Protein AF-A0A535CKJ6-F1 (afdb_monomer_lite)

Structure (mmCIF, N/CA/C/O backbone):
data_AF-A0A535CKJ6-F1
#
_entry.id   AF-A0A535CKJ6-F1
#
loop_
_atom_site.group_PDB
_atom_site.id
_atom_site.type_symbol
_atom_site.label_atom_id
_atom_site.label_alt_id
_atom_site.label_comp_id
_atom_site.label_asym_id
_atom_site.label_entity_id
_atom_site.label_seq_id
_atom_site.pdbx_PDB_ins_code
_atom_site.Cartn_x
_atom_site.Cartn_y
_atom_site.Cartn_z
_atom_site.occupancy
_atom_site.B_iso_or_equiv
_atom_site.auth_seq_id
_atom_site.auth_comp_id
_atom_site.auth_asym_id
_atom_site.auth_atom_id
_atom_site.pdbx_PDB_model_num
ATOM 1 N N . MET A 1 1 ? 17.212 -19.680 -30.124 1.00 64.62 1 MET A N 1
ATOM 2 C CA . MET A 1 1 ? 18.232 -19.224 -31.100 1.00 64.62 1 MET A CA 1
ATOM 3 C C . MET A 1 1 ? 17.991 -17.800 -31.653 1.00 64.62 1 MET A C 1
ATOM 5 O O . MET A 1 1 ? 18.825 -17.313 -32.397 1.00 64.62 1 MET A O 1
ATOM 9 N N . VAL A 1 2 ? 16.921 -17.082 -31.265 1.00 70.56 2 VAL A N 1
ATOM 10 C CA . VAL A 1 2 ? 16.531 -15.790 -31.890 1.00 70.56 2 VAL A CA 1
ATOM 11 C C . VAL A 1 2 ? 17.285 -14.559 -31.344 1.00 70.56 2 VAL A C 1
ATOM 13 O O . VAL A 1 2 ? 17.542 -13.622 -32.092 1.00 70.56 2 VAL A O 1
ATOM 16 N N . ARG A 1 3 ? 17.729 -14.566 -30.075 1.00 67.25 3 ARG A N 1
ATOM 17 C CA . ARG A 1 3 ? 18.404 -13.401 -29.450 1.00 67.25 3 ARG A CA 1
ATOM 18 C C . ARG A 1 3 ? 19.702 -13.000 -30.154 1.00 67.25 3 ARG A C 1
ATOM 20 O O . ARG A 1 3 ? 19.982 -11.814 -30.281 1.00 67.25 3 ARG A O 1
ATOM 27 N N . GLY A 1 4 ? 20.461 -13.982 -30.646 1.00 71.06 4 GLY A N 1
ATOM 28 C CA . GLY A 1 4 ? 21.708 -13.728 -31.367 1.00 71.06 4 GLY A CA 1
ATOM 29 C C . GLY A 1 4 ? 21.491 -12.918 -32.646 1.00 71.06 4 GLY A C 1
ATOM 30 O O . GLY A 1 4 ? 22.269 -12.012 -32.912 1.00 71.06 4 GLY A O 1
ATOM 31 N N . ALA A 1 5 ? 20.405 -13.184 -33.383 1.00 80.38 5 ALA A N 1
ATOM 32 C CA . ALA A 1 5 ? 20.101 -12.510 -34.645 1.00 80.38 5 ALA A CA 1
ATOM 33 C C . ALA A 1 5 ? 19.668 -11.046 -34.449 1.00 80.38 5 ALA A C 1
ATOM 35 O O . ALA A 1 5 ? 20.127 -10.180 -35.188 1.00 80.38 5 ALA A O 1
ATOM 36 N N . CYS A 1 6 ? 18.845 -10.748 -33.434 1.00 78.56 6 CYS A N 1
ATOM 37 C CA . CYS A 1 6 ? 18.437 -9.368 -33.133 1.00 78.56 6 CYS A CA 1
ATOM 38 C C . CYS A 1 6 ? 19.626 -8.503 -32.685 1.00 78.56 6 CYS A C 1
ATOM 40 O O . CYS A 1 6 ? 19.783 -7.385 -33.171 1.00 78.56 6 CYS A O 1
ATOM 42 N N . VAL A 1 7 ? 20.500 -9.049 -31.828 1.00 77.00 7 VAL A N 1
ATOM 43 C CA . VAL A 1 7 ? 21.727 -8.363 -31.382 1.00 77.00 7 VAL A CA 1
ATOM 44 C C . VAL A 1 7 ? 22.671 -8.110 -32.560 1.00 77.00 7 VAL A C 1
ATOM 46 O O . VAL A 1 7 ? 23.212 -7.014 -32.681 1.00 77.00 7 VAL A O 1
ATOM 49 N N . TRP A 1 8 ? 22.829 -9.086 -33.461 1.00 83.81 8 TRP A N 1
ATOM 50 C CA . TRP A 1 8 ? 23.646 -8.927 -34.669 1.00 83.81 8 TRP A CA 1
ATOM 51 C C . TRP A 1 8 ? 23.094 -7.870 -35.629 1.00 83.81 8 TRP A C 1
ATOM 53 O O . TRP A 1 8 ? 23.856 -7.098 -36.201 1.00 83.81 8 TRP A O 1
ATOM 63 N N . ALA A 1 9 ? 21.770 -7.808 -35.781 1.00 90.38 9 ALA A N 1
ATOM 64 C CA . ALA A 1 9 ? 21.102 -6.836 -36.639 1.00 90.38 9 ALA A CA 1
ATOM 65 C C . ALA A 1 9 ? 21.064 -5.411 -36.049 1.00 90.38 9 ALA A C 1
ATOM 67 O O . ALA A 1 9 ? 20.503 -4.519 -36.680 1.00 90.38 9 ALA A O 1
ATOM 68 N N . GLN A 1 10 ? 21.617 -5.191 -34.845 1.00 84.62 10 GLN A N 1
ATOM 69 C CA . GLN A 1 10 ? 21.509 -3.937 -34.082 1.00 84.62 10 GLN A CA 1
ATOM 70 C C . GLN A 1 10 ? 20.059 -3.459 -33.884 1.00 84.62 10 GLN A C 1
ATOM 72 O O . GLN A 1 10 ? 19.797 -2.278 -33.656 1.00 84.62 10 GLN A O 1
ATOM 77 N N . VAL A 1 11 ? 19.102 -4.385 -33.939 1.00 86.00 11 VAL A N 1
ATOM 78 C CA . VAL A 1 11 ? 17.704 -4.118 -33.610 1.00 86.00 11 VAL A CA 1
ATOM 79 C C . VAL A 1 11 ? 17.546 -4.355 -32.110 1.00 86.00 11 VAL A C 1
ATOM 81 O O . VAL A 1 11 ? 18.072 -5.333 -31.577 1.00 86.00 11 VAL A O 1
ATOM 84 N N . GLY A 1 12 ? 16.858 -3.450 -31.407 1.00 84.38 12 GLY A N 1
ATOM 85 C CA . GLY A 1 12 ? 16.665 -3.563 -29.957 1.00 84.38 12 GLY A CA 1
ATOM 86 C C . GLY A 1 12 ? 16.112 -4.936 -29.550 1.00 84.38 12 GLY A C 1
ATOM 87 O O . GLY A 1 12 ? 15.247 -5.474 -30.239 1.00 84.38 12 GLY A O 1
ATOM 88 N N . ASP A 1 13 ? 16.614 -5.508 -28.445 1.00 83.62 13 ASP A N 1
ATOM 89 C CA . ASP A 1 13 ? 16.165 -6.822 -27.956 1.00 83.62 13 ASP A CA 1
ATOM 90 C C . ASP A 1 13 ? 14.654 -6.768 -27.659 1.00 83.62 13 ASP A C 1
ATOM 92 O O . ASP A 1 13 ? 14.246 -6.040 -26.746 1.00 83.62 13 ASP A O 1
ATOM 96 N N . PRO A 1 14 ? 13.811 -7.538 -28.373 1.00 80.25 14 PRO A N 1
ATOM 97 C CA . PRO A 1 14 ? 12.371 -7.555 -28.122 1.00 80.25 14 PRO A CA 1
ATOM 98 C C . PRO A 1 14 ? 12.032 -8.017 -26.695 1.00 80.25 14 PRO A C 1
ATOM 100 O O . PRO A 1 14 ? 10.978 -7.671 -26.165 1.00 80.25 14 PRO A O 1
ATOM 103 N N . LEU A 1 15 ? 12.935 -8.747 -26.030 1.00 82.31 15 LEU A N 1
ATOM 104 C CA . LEU A 1 15 ? 12.760 -9.196 -24.648 1.00 82.31 15 LEU A CA 1
ATOM 105 C C . LEU A 1 15 ? 13.224 -8.177 -23.602 1.00 82.31 15 LEU A C 1
ATOM 107 O O . LEU A 1 15 ? 12.941 -8.373 -22.420 1.00 82.31 15 LEU A O 1
ATOM 111 N N . ALA A 1 16 ? 13.877 -7.076 -23.991 1.00 83.25 16 ALA A N 1
ATOM 112 C CA . ALA A 1 16 ? 14.278 -6.037 -23.040 1.00 83.25 16 ALA A CA 1
ATOM 113 C C . ALA A 1 16 ? 13.066 -5.436 -22.303 1.00 83.25 16 ALA A C 1
ATOM 115 O O . ALA A 1 16 ? 13.158 -5.107 -21.121 1.00 83.25 16 ALA A O 1
ATOM 116 N N . GLY A 1 17 ? 11.913 -5.342 -22.977 1.00 83.25 17 GLY A N 1
ATOM 117 C CA . GLY A 1 17 ? 10.655 -4.922 -22.357 1.00 83.25 17 GLY A CA 1
ATOM 118 C C . GLY A 1 17 ? 10.139 -5.925 -21.324 1.00 83.25 17 GLY A C 1
ATOM 119 O O . GLY A 1 17 ? 9.795 -5.527 -20.214 1.00 83.25 17 GLY A O 1
ATOM 120 N N . ALA A 1 18 ? 10.146 -7.218 -21.659 1.00 83.81 18 ALA A N 1
ATOM 121 C CA . ALA A 1 18 ? 9.690 -8.285 -20.766 1.00 83.81 18 ALA A CA 1
ATOM 122 C C . ALA A 1 18 ? 10.575 -8.418 -19.518 1.00 83.81 18 ALA A C 1
ATOM 124 O O . ALA A 1 18 ? 10.068 -8.605 -18.417 1.00 83.81 18 ALA A O 1
ATOM 125 N N . GLU A 1 19 ? 11.893 -8.277 -19.671 1.00 81.44 19 GLU A N 1
ATOM 126 C CA . GLU A 1 19 ? 12.832 -8.337 -18.549 1.00 81.44 19 GLU A CA 1
ATOM 127 C C . GLU A 1 19 ? 12.703 -7.128 -17.617 1.00 81.44 19 GLU A C 1
ATOM 129 O O . GLU A 1 19 ? 12.799 -7.268 -16.399 1.00 81.44 19 GLU A O 1
ATOM 134 N N . ARG A 1 20 ? 12.432 -5.938 -18.171 1.00 79.25 20 ARG A N 1
ATOM 135 C CA . ARG A 1 20 ? 12.116 -4.756 -17.363 1.00 79.25 20 ARG A CA 1
ATOM 136 C C . ARG A 1 20 ? 10.837 -4.969 -16.550 1.00 79.25 20 ARG A C 1
ATOM 138 O O . ARG A 1 20 ? 10.868 -4.730 -15.351 1.00 79.25 20 ARG A O 1
ATOM 145 N N . ILE A 1 21 ? 9.765 -5.455 -17.184 1.00 80.69 21 ILE A N 1
ATOM 146 C CA . ILE A 1 21 ? 8.488 -5.742 -16.506 1.00 80.69 21 ILE A CA 1
ATOM 147 C C . ILE A 1 21 ? 8.698 -6.770 -15.394 1.00 80.69 21 ILE A C 1
ATOM 149 O O . ILE A 1 21 ? 8.280 -6.530 -14.270 1.00 80.69 21 ILE A O 1
ATOM 153 N N . ARG A 1 22 ? 9.423 -7.862 -15.670 1.00 82.62 22 ARG A N 1
ATOM 154 C CA . ARG A 1 22 ? 9.735 -8.887 -14.665 1.00 82.62 22 ARG A CA 1
ATOM 155 C C . ARG A 1 22 ? 10.487 -8.302 -13.469 1.00 82.62 22 ARG A C 1
ATOM 157 O O . ARG A 1 22 ? 10.094 -8.531 -12.335 1.00 82.62 22 ARG A O 1
ATOM 164 N N . ARG A 1 23 ? 11.524 -7.493 -13.712 1.00 75.50 23 ARG A N 1
ATOM 165 C CA . ARG A 1 23 ? 12.307 -6.855 -12.641 1.00 75.50 23 ARG A CA 1
ATOM 166 C C . ARG A 1 23 ? 11.481 -5.872 -11.809 1.00 75.50 23 ARG A C 1
ATOM 168 O O . ARG A 1 23 ? 11.630 -5.834 -10.589 1.00 75.50 23 ARG A O 1
ATOM 175 N N . GLU A 1 24 ? 10.645 -5.066 -12.460 1.00 78.19 24 GLU A N 1
ATOM 176 C CA . GLU A 1 24 ? 9.735 -4.133 -11.786 1.00 78.19 24 GLU A CA 1
ATOM 177 C C . GLU A 1 24 ? 8.700 -4.899 -10.943 1.00 78.19 24 GLU A C 1
ATOM 179 O O . GLU A 1 24 ? 8.546 -4.604 -9.755 1.00 78.19 24 GLU A O 1
ATOM 184 N N . ASP A 1 25 ? 8.089 -5.949 -11.496 1.00 83.44 25 ASP A N 1
ATOM 185 C CA . ASP A 1 25 ? 7.125 -6.807 -10.798 1.00 83.44 25 ASP A CA 1
ATOM 186 C C . ASP A 1 25 ? 7.747 -7.546 -9.604 1.00 83.44 25 ASP A C 1
ATOM 188 O O . ASP A 1 25 ? 7.130 -7.613 -8.537 1.00 83.44 25 ASP A O 1
ATOM 192 N N . ASP A 1 26 ? 8.976 -8.049 -9.740 1.00 81.62 26 ASP A N 1
ATOM 193 C CA . ASP A 1 26 ? 9.698 -8.730 -8.659 1.00 81.62 26 ASP A CA 1
ATOM 194 C C . ASP A 1 26 ? 9.993 -7.778 -7.490 1.00 81.62 26 ASP A C 1
ATOM 196 O O . ASP A 1 26 ? 9.877 -8.161 -6.319 1.00 81.62 26 ASP A O 1
ATOM 200 N N . SER A 1 27 ? 10.329 -6.517 -7.793 1.00 83.81 27 SER A N 1
ATOM 201 C CA . SER A 1 27 ? 10.562 -5.487 -6.775 1.00 83.81 27 SER A CA 1
ATOM 202 C C . SER A 1 27 ? 9.275 -5.112 -6.032 1.00 83.81 27 SER A C 1
ATOM 204 O O . SER A 1 27 ? 9.263 -5.073 -4.798 1.00 83.81 27 SER A O 1
ATOM 206 N N . ASP A 1 28 ? 8.166 -4.954 -6.761 1.00 91.06 28 ASP A N 1
ATOM 207 C CA . ASP A 1 28 ? 6.842 -4.707 -6.185 1.00 91.06 28 ASP A CA 1
ATOM 208 C C . ASP A 1 28 ? 6.385 -5.911 -5.333 1.00 91.06 28 ASP A C 1
ATOM 210 O O . ASP A 1 28 ? 5.788 -5.732 -4.269 1.00 91.06 28 ASP A O 1
ATOM 214 N N . ALA A 1 29 ? 6.698 -7.145 -5.749 1.00 93.25 29 ALA A N 1
ATOM 215 C CA . ALA A 1 29 ? 6.379 -8.358 -4.997 1.00 93.25 29 ALA A CA 1
ATOM 216 C C . ALA A 1 29 ? 7.180 -8.470 -3.689 1.00 93.25 29 ALA A C 1
ATOM 218 O O . ALA A 1 29 ? 6.629 -8.878 -2.664 1.00 93.25 29 ALA A O 1
ATOM 219 N N . ALA A 1 30 ? 8.466 -8.105 -3.696 1.00 94.69 30 ALA A N 1
ATOM 220 C CA . ALA A 1 30 ? 9.292 -8.080 -2.489 1.00 94.69 30 ALA A CA 1
ATOM 221 C C . ALA A 1 30 ? 8.804 -7.019 -1.487 1.00 94.69 30 ALA A C 1
ATOM 223 O O . ALA A 1 30 ? 8.642 -7.326 -0.304 1.00 94.69 30 ALA A O 1
ATOM 224 N N . ALA A 1 31 ? 8.491 -5.810 -1.966 1.00 95.62 31 ALA A N 1
ATOM 225 C CA . ALA A 1 31 ? 7.918 -4.742 -1.147 1.00 95.62 31 ALA A CA 1
ATOM 226 C C . ALA A 1 31 ? 6.559 -5.139 -0.550 1.00 95.62 31 ALA A C 1
ATOM 228 O O . ALA A 1 31 ? 6.304 -4.911 0.633 1.00 95.62 31 ALA A O 1
ATOM 229 N N . LEU A 1 32 ? 5.702 -5.793 -1.341 1.00 96.75 32 LEU A N 1
ATOM 230 C CA . LEU A 1 32 ? 4.413 -6.298 -0.874 1.00 96.75 32 LEU A CA 1
ATOM 231 C C . LEU A 1 32 ? 4.572 -7.347 0.236 1.00 96.75 32 LEU A C 1
ATOM 233 O O . LEU A 1 32 ? 3.878 -7.257 1.248 1.00 96.75 32 LEU A O 1
ATOM 237 N N . ARG A 1 33 ? 5.497 -8.307 0.082 1.00 96.44 33 ARG A N 1
ATOM 238 C CA . ARG A 1 33 ? 5.798 -9.318 1.115 1.00 96.44 33 ARG A CA 1
ATOM 239 C C . ARG A 1 33 ? 6.255 -8.676 2.422 1.00 96.44 33 ARG A C 1
ATOM 241 O O . ARG A 1 33 ? 5.717 -9.009 3.475 1.00 96.44 33 ARG A O 1
ATOM 248 N N . ALA A 1 34 ? 7.193 -7.730 2.348 1.00 96.12 34 ALA A N 1
ATOM 249 C CA . ALA A 1 34 ? 7.683 -7.006 3.519 1.00 96.12 34 ALA A CA 1
ATOM 250 C C . ALA A 1 34 ? 6.558 -6.223 4.218 1.00 96.12 34 ALA A C 1
ATOM 252 O O . ALA A 1 34 ? 6.406 -6.310 5.435 1.00 96.12 34 ALA A O 1
ATOM 253 N N . ALA A 1 35 ? 5.727 -5.510 3.449 1.00 97.00 35 ALA A N 1
ATOM 254 C CA . ALA A 1 35 ? 4.611 -4.733 3.984 1.00 97.00 35 ALA A CA 1
ATOM 255 C C . ALA A 1 35 ? 3.540 -5.608 4.654 1.00 97.00 35 ALA A C 1
ATOM 257 O O . ALA A 1 35 ? 3.051 -5.254 5.724 1.00 97.00 35 ALA A O 1
ATOM 258 N N . LEU A 1 36 ? 3.175 -6.747 4.053 1.00 97.00 36 LEU A N 1
ATOM 259 C CA . LEU A 1 36 ? 2.203 -7.683 4.630 1.00 97.00 36 LEU A CA 1
ATOM 260 C C . LEU A 1 36 ? 2.722 -8.318 5.922 1.00 97.00 36 LEU A C 1
ATOM 262 O O . LEU A 1 36 ? 1.984 -8.359 6.905 1.00 97.00 36 LEU A O 1
ATOM 266 N N . GLY A 1 37 ? 3.986 -8.756 5.930 1.00 95.50 37 GLY A N 1
ATOM 267 C CA . GLY A 1 37 ? 4.644 -9.310 7.114 1.00 95.50 37 GLY A CA 1
ATOM 268 C C . GLY A 1 37 ? 4.652 -8.311 8.268 1.00 95.50 37 GLY A C 1
ATOM 269 O O . GLY A 1 37 ? 4.029 -8.568 9.299 1.00 95.50 37 GLY A O 1
ATOM 270 N N . ALA A 1 38 ? 5.230 -7.125 8.046 1.00 95.62 38 ALA A N 1
ATOM 271 C CA . ALA A 1 38 ? 5.327 -6.080 9.066 1.00 95.62 38 ALA A CA 1
ATOM 272 C C . ALA A 1 38 ? 3.951 -5.605 9.568 1.00 95.62 38 ALA A C 1
ATOM 274 O O . ALA A 1 38 ? 3.773 -5.332 10.754 1.00 95.62 38 ALA A O 1
ATOM 275 N N . TRP A 1 39 ? 2.944 -5.528 8.689 1.00 97.12 39 TRP A N 1
ATOM 276 C CA . TRP A 1 39 ? 1.581 -5.183 9.101 1.00 97.12 39 TRP A CA 1
ATOM 277 C C . TRP A 1 39 ? 0.945 -6.284 9.954 1.00 97.12 39 TRP A C 1
ATOM 279 O O . TRP A 1 39 ? 0.311 -5.985 10.968 1.00 97.12 39 TRP A O 1
ATOM 289 N N . SER A 1 40 ? 1.091 -7.550 9.551 1.00 96.00 40 SER A N 1
ATOM 290 C CA . SER A 1 40 ? 0.540 -8.690 10.291 1.00 96.00 40 SER A CA 1
ATOM 291 C C . SER A 1 40 ? 1.165 -8.825 11.680 1.00 96.00 40 SER A C 1
ATOM 293 O O . SER A 1 40 ? 0.447 -9.072 12.644 1.00 96.00 40 SER A O 1
ATOM 295 N N . GLU A 1 41 ? 2.463 -8.559 11.806 1.00 94.38 41 GLU A N 1
ATOM 296 C CA . GLU A 1 41 ? 3.175 -8.537 13.081 1.00 94.38 41 GLU A CA 1
ATOM 297 C C . GLU A 1 41 ? 2.729 -7.359 13.959 1.00 94.38 41 GLU A C 1
ATOM 299 O O . GLU A 1 41 ? 2.444 -7.524 15.143 1.00 94.38 41 GLU A O 1
ATOM 304 N N . ALA A 1 42 ? 2.586 -6.165 13.374 1.00 94.75 42 ALA A N 1
ATOM 305 C CA . ALA A 1 42 ? 2.230 -4.964 14.124 1.00 94.75 42 ALA A CA 1
ATOM 306 C C . ALA A 1 42 ? 0.771 -4.930 14.607 1.00 94.75 42 ALA A C 1
ATOM 308 O O . ALA A 1 42 ? 0.501 -4.374 15.676 1.00 94.75 42 ALA A O 1
ATOM 309 N N . PHE A 1 43 ? -0.168 -5.463 13.817 1.00 96.06 43 PHE A N 1
ATOM 310 C CA . PHE A 1 43 ? -1.611 -5.284 14.037 1.00 96.06 43 PHE A CA 1
ATOM 311 C C . PHE A 1 43 ? -2.419 -6.589 14.092 1.00 96.06 43 PHE A C 1
ATOM 313 O O . PHE A 1 43 ? -3.597 -6.566 14.478 1.00 96.06 43 PHE A O 1
ATOM 320 N N . GLY A 1 44 ? -1.833 -7.720 13.696 1.00 95.00 44 GLY A N 1
ATOM 321 C CA . GLY A 1 44 ? -2.539 -8.990 13.552 1.00 95.00 44 GLY A CA 1
ATOM 322 C C . GLY A 1 44 ? -3.734 -8.873 12.602 1.00 95.00 44 GLY A C 1
ATOM 323 O O . GLY A 1 44 ? -3.634 -8.344 11.495 1.00 95.00 44 GLY A O 1
ATOM 324 N N . LYS A 1 45 ? -4.900 -9.339 13.066 1.00 94.12 45 LYS A N 1
ATOM 325 C CA . LYS A 1 45 ? -6.179 -9.294 12.330 1.00 94.12 45 LYS A CA 1
ATOM 326 C C . LYS A 1 45 ? -6.979 -8.004 12.566 1.00 94.12 45 LYS A C 1
ATOM 328 O O . LYS A 1 45 ? -8.113 -7.888 12.105 1.00 94.12 45 LYS A O 1
ATOM 333 N N . THR A 1 46 ? -6.431 -7.045 13.311 1.00 97.56 46 THR A N 1
ATOM 334 C CA . THR A 1 46 ? -7.168 -5.841 13.711 1.00 97.56 46 THR A CA 1
ATOM 335 C C . THR A 1 46 ? -7.255 -4.850 12.549 1.00 97.56 46 THR A C 1
ATOM 337 O O . THR A 1 46 ? -6.216 -4.391 12.070 1.00 97.56 46 THR A O 1
ATOM 340 N N . PRO A 1 47 ? -8.460 -4.442 12.110 1.00 97.88 47 PRO A N 1
ATOM 341 C CA . PRO A 1 47 ? -8.593 -3.463 11.043 1.00 97.88 47 PRO A CA 1
ATOM 342 C C . PRO A 1 47 ? -8.178 -2.063 11.517 1.00 97.88 47 PRO A C 1
ATOM 344 O O . PRO A 1 47 ? -8.668 -1.560 12.536 1.00 97.88 47 PRO A O 1
ATOM 347 N N . LYS A 1 48 ? -7.308 -1.403 10.747 1.00 98.25 48 LYS A N 1
ATOM 348 C CA . LYS A 1 48 ? -6.790 -0.057 11.035 1.00 98.25 48 LYS A CA 1
ATOM 349 C C . LYS A 1 48 ? -7.024 0.898 9.874 1.00 98.25 48 LYS A C 1
ATOM 351 O O . LYS A 1 48 ? -7.031 0.507 8.708 1.00 98.25 48 LYS A O 1
ATOM 356 N N . THR A 1 49 ? -7.229 2.171 10.183 1.00 98.12 49 THR A N 1
ATOM 357 C CA . THR A 1 49 ? -7.208 3.227 9.165 1.00 98.12 49 THR A CA 1
ATOM 358 C C . THR A 1 49 ? -5.767 3.545 8.772 1.00 98.12 49 THR A C 1
ATOM 360 O O . THR A 1 49 ? -4.835 3.355 9.552 1.00 98.12 49 THR A O 1
ATOM 363 N N . VAL A 1 50 ? -5.572 4.082 7.567 1.00 97.88 50 VAL A N 1
ATOM 364 C CA . VAL A 1 50 ? -4.229 4.453 7.089 1.00 97.88 50 VAL A CA 1
ATOM 365 C C . VAL A 1 50 ? -3.586 5.525 7.979 1.00 97.88 50 VAL A C 1
ATOM 367 O O . VAL A 1 50 ? -2.382 5.489 8.204 1.00 97.88 50 VAL A O 1
ATOM 370 N N . ALA A 1 51 ? -4.379 6.455 8.518 1.00 97.69 51 ALA A N 1
ATOM 371 C CA . ALA A 1 51 ? -3.885 7.488 9.426 1.00 97.69 51 ALA A CA 1
ATOM 372 C C . ALA A 1 51 ? -3.341 6.899 10.736 1.00 97.69 51 ALA A C 1
ATOM 374 O O . ALA A 1 51 ? -2.250 7.270 11.159 1.00 97.69 51 ALA A O 1
ATOM 375 N N . GLU A 1 52 ? -4.059 5.942 11.334 1.00 97.44 52 GLU A N 1
ATOM 376 C CA . GLU A 1 52 ? -3.592 5.229 12.530 1.00 97.44 52 GLU A CA 1
ATOM 377 C C . GLU A 1 52 ? -2.304 4.457 12.249 1.00 97.44 52 GLU A C 1
ATOM 379 O O . GLU A 1 52 ? -1.375 4.517 13.043 1.00 97.44 52 GLU A O 1
ATOM 384 N N . VAL A 1 53 ? -2.229 3.773 11.104 1.00 97.31 53 VAL A N 1
ATOM 385 C CA . VAL A 1 53 ? -1.049 2.986 10.721 1.00 97.31 53 VAL A CA 1
ATOM 386 C C . VAL A 1 53 ? 0.173 3.878 10.545 1.00 97.31 53 VAL A C 1
ATOM 388 O O . VAL A 1 53 ? 1.239 3.546 11.048 1.00 97.31 53 VAL A O 1
ATOM 391 N N . VAL A 1 54 ? 0.029 5.018 9.863 1.00 97.06 54 VAL A N 1
ATOM 392 C CA . VAL A 1 54 ? 1.132 5.973 9.681 1.00 97.06 54 VAL A CA 1
ATOM 393 C C . VAL A 1 54 ? 1.555 6.578 11.020 1.00 97.06 54 VAL A C 1
ATOM 395 O O . VAL A 1 54 ? 2.749 6.659 11.285 1.00 97.06 54 VAL A O 1
ATOM 398 N N . SER A 1 55 ? 0.604 6.962 11.876 1.00 96.19 55 SER A N 1
ATOM 399 C CA . SER A 1 55 ? 0.908 7.494 13.210 1.00 96.19 55 SER A CA 1
ATOM 400 C C . SER A 1 55 ? 1.659 6.476 14.071 1.00 96.19 55 SER A C 1
ATOM 402 O O . SER A 1 55 ? 2.661 6.823 14.685 1.00 96.19 55 SER A O 1
ATOM 404 N N . GLU A 1 56 ? 1.201 5.224 14.091 1.00 95.62 56 GLU A N 1
ATOM 405 C CA . GLU A 1 56 ? 1.838 4.133 14.832 1.00 95.62 56 GLU A CA 1
ATOM 406 C C . GLU A 1 56 ? 3.229 3.815 14.270 1.00 95.62 56 GLU A C 1
ATOM 408 O O . GLU A 1 56 ? 4.180 3.660 15.027 1.00 95.62 56 GLU A O 1
ATOM 413 N N . ALA A 1 57 ? 3.376 3.758 12.943 1.00 94.94 57 ALA A N 1
ATOM 414 C CA . ALA A 1 57 ? 4.660 3.496 12.297 1.00 94.94 57 ALA A CA 1
ATOM 415 C C . ALA A 1 57 ? 5.701 4.579 12.621 1.00 94.94 57 ALA A C 1
ATOM 417 O O . ALA A 1 57 ? 6.870 4.260 12.828 1.00 94.94 57 ALA A O 1
ATOM 418 N N . LEU A 1 58 ? 5.283 5.849 12.683 1.00 93.62 58 LEU A N 1
ATOM 419 C CA . LEU A 1 58 ? 6.152 6.959 13.079 1.00 93.62 58 LEU A CA 1
ATOM 420 C C . LEU A 1 58 ? 6.481 6.922 14.576 1.00 93.62 58 LEU A C 1
ATOM 422 O O . LEU A 1 58 ? 7.644 7.092 14.926 1.00 93.62 58 LEU A O 1
ATOM 426 N N . ALA A 1 59 ? 5.498 6.645 15.438 1.00 92.62 59 ALA A N 1
ATOM 427 C CA . ALA A 1 59 ? 5.720 6.519 16.879 1.00 92.62 59 ALA A CA 1
ATOM 428 C C . ALA A 1 59 ? 6.695 5.376 17.205 1.00 92.62 59 ALA A C 1
ATOM 430 O O . ALA A 1 59 ? 7.615 5.557 17.998 1.00 92.62 59 ALA A O 1
ATOM 431 N N . ARG A 1 60 ? 6.551 4.226 16.530 1.00 90.81 60 ARG A N 1
ATOM 432 C CA . ARG A 1 60 ? 7.483 3.099 16.658 1.00 90.81 60 ARG A CA 1
ATOM 433 C C . ARG A 1 60 ? 8.881 3.462 16.179 1.00 90.81 60 ARG A C 1
ATOM 435 O O . ARG A 1 60 ? 9.836 3.173 16.879 1.00 90.81 60 ARG A O 1
ATOM 442 N N . ALA A 1 61 ? 9.011 4.147 15.044 1.00 90.62 61 ALA A N 1
ATOM 443 C CA . ALA A 1 61 ? 10.317 4.583 14.544 1.00 90.62 61 ALA A CA 1
ATOM 444 C C . ALA A 1 61 ? 11.048 5.550 15.498 1.00 90.62 61 ALA A C 1
ATOM 446 O O . ALA A 1 61 ? 12.271 5.638 15.450 1.00 90.62 61 ALA A O 1
ATOM 447 N N . GLU A 1 62 ? 10.319 6.274 16.352 1.00 89.69 62 GLU A N 1
ATOM 448 C CA . GLU A 1 62 ? 10.900 7.143 17.381 1.00 89.69 62 GLU A CA 1
ATOM 449 C C . GLU A 1 62 ? 11.257 6.377 18.666 1.00 89.69 62 GLU A C 1
ATOM 451 O O . GLU A 1 62 ? 12.272 6.670 19.298 1.00 89.69 62 GLU A O 1
ATOM 456 N N . SER A 1 63 ? 10.448 5.381 19.049 1.00 86.44 63 SER A N 1
ATOM 457 C CA . SER A 1 63 ? 10.671 4.592 20.266 1.00 86.44 63 SER A CA 1
ATOM 458 C C . SER A 1 63 ? 11.695 3.472 20.102 1.00 86.44 63 SER A C 1
ATOM 460 O O . SER A 1 63 ? 12.365 3.109 21.071 1.00 86.44 63 SER A O 1
ATOM 462 N N . ASP A 1 64 ? 11.787 2.883 18.909 1.00 69.31 64 ASP A N 1
ATOM 463 C CA . ASP A 1 64 ? 12.542 1.655 18.703 1.00 69.31 64 ASP A CA 1
ATOM 464 C C . ASP A 1 64 ? 14.007 1.937 18.363 1.00 69.31 64 ASP A C 1
ATOM 466 O O . ASP A 1 64 ? 14.344 2.504 17.325 1.00 69.31 64 ASP A O 1
ATOM 470 N N . ARG A 1 65 ? 14.901 1.479 19.245 1.00 67.75 65 ARG A N 1
ATOM 471 C CA . ARG A 1 65 ? 16.301 1.193 18.891 1.00 67.75 65 ARG A CA 1
ATOM 472 C C . ARG A 1 65 ? 16.458 -0.225 18.326 1.00 67.75 65 ARG A C 1
ATOM 474 O O . ARG A 1 65 ? 17.586 -0.614 18.019 1.00 67.75 65 ARG A O 1
ATOM 481 N N . SER A 1 66 ? 15.381 -1.017 18.271 1.00 54.00 66 SER A N 1
ATOM 482 C CA . SER A 1 66 ? 15.441 -2.408 17.827 1.00 54.00 66 SER A CA 1
ATOM 483 C C . SER A 1 66 ? 15.642 -2.526 16.316 1.00 54.00 66 SER A C 1
ATOM 485 O O . SER A 1 66 ? 15.369 -1.618 15.536 1.00 54.00 66 SER A O 1
ATOM 487 N N . ARG A 1 67 ? 16.198 -3.673 15.933 1.00 55.28 67 ARG A N 1
ATOM 488 C CA . ARG A 1 67 ? 16.806 -3.988 14.635 1.00 55.28 67 ARG A CA 1
ATOM 489 C C . ARG A 1 67 ? 15.811 -4.539 13.609 1.00 55.28 67 ARG A C 1
ATOM 491 O O . ARG A 1 67 ? 16.232 -4.889 12.507 1.00 55.28 67 ARG A O 1
ATOM 498 N N . ASP A 1 68 ? 14.540 -4.658 13.980 1.00 58.38 68 ASP A N 1
ATOM 499 C CA . ASP A 1 68 ? 13.519 -5.235 13.114 1.00 58.38 68 ASP A CA 1
ATOM 500 C C . ASP A 1 68 ? 13.155 -4.265 11.984 1.00 58.38 68 ASP A C 1
ATOM 502 O O . ASP A 1 68 ? 13.151 -3.047 12.196 1.00 58.38 68 ASP A O 1
ATOM 506 N N . PRO A 1 69 ? 12.889 -4.774 10.763 1.00 62.22 69 PRO A N 1
ATOM 507 C CA . PRO A 1 69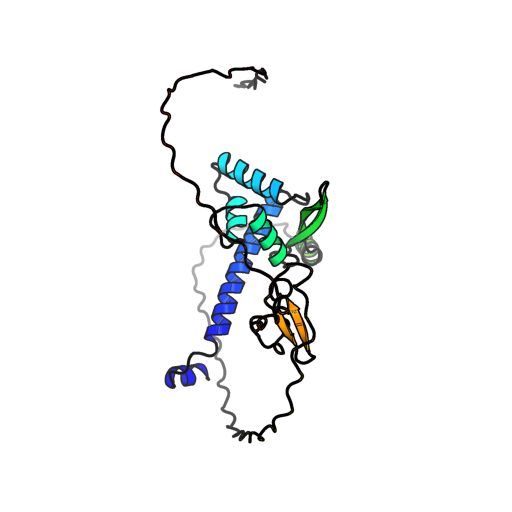 ? 12.530 -3.940 9.627 1.00 62.22 69 PRO A CA 1
ATOM 508 C C . PRO A 1 69 ? 11.271 -3.163 9.990 1.00 62.22 69 PRO A C 1
ATOM 510 O O . PRO A 1 69 ? 10.173 -3.714 10.078 1.00 62.22 69 PRO A O 1
ATOM 513 N N . SER A 1 70 ? 11.457 -1.872 10.257 1.00 84.50 70 SER A N 1
ATOM 514 C CA . SER A 1 70 ? 10.410 -1.069 10.855 1.00 84.50 70 SER A CA 1
ATOM 515 C C . SER A 1 70 ? 9.187 -1.077 9.937 1.00 84.50 70 SER A C 1
ATOM 517 O O . SER A 1 70 ? 9.304 -0.965 8.713 1.00 84.50 70 SER A O 1
ATOM 519 N N . LEU A 1 71 ? 7.985 -1.186 10.512 1.00 94.56 71 LEU A N 1
ATOM 520 C CA . LEU A 1 71 ? 6.716 -1.050 9.783 1.00 94.56 71 LEU A CA 1
ATOM 521 C C . LEU A 1 71 ? 6.741 0.154 8.821 1.00 94.56 71 LEU A C 1
ATOM 523 O O . LEU A 1 71 ? 6.184 0.107 7.727 1.00 94.56 71 LEU A O 1
ATOM 527 N N . ARG A 1 72 ? 7.436 1.224 9.221 1.00 94.81 72 ARG A N 1
ATOM 528 C CA . ARG A 1 72 ? 7.703 2.407 8.406 1.00 94.81 72 ARG A CA 1
ATOM 529 C C . ARG A 1 72 ? 8.467 2.074 7.121 1.00 94.81 72 ARG A C 1
ATOM 531 O O . ARG A 1 72 ? 8.002 2.469 6.057 1.00 94.81 72 ARG A O 1
ATOM 538 N N . ASP A 1 73 ? 9.600 1.384 7.198 1.00 94.94 73 ASP A N 1
ATOM 539 C CA . ASP A 1 73 ? 10.439 1.086 6.029 1.00 94.94 73 ASP A CA 1
ATOM 540 C C . ASP A 1 73 ? 9.741 0.121 5.065 1.00 94.94 73 ASP A C 1
ATOM 542 O O . ASP A 1 73 ? 9.784 0.315 3.849 1.00 94.94 73 ASP A O 1
ATOM 546 N N . ALA A 1 74 ? 9.002 -0.856 5.599 1.00 96.19 74 ALA A N 1
ATOM 547 C CA . ALA A 1 74 ? 8.188 -1.762 4.792 1.00 96.19 74 ALA A CA 1
ATOM 548 C C . ALA A 1 74 ? 7.079 -1.015 4.022 1.00 96.19 74 ALA A C 1
ATOM 550 O O . ALA A 1 74 ? 6.857 -1.262 2.835 1.00 96.19 74 ALA A O 1
ATOM 551 N N . LEU A 1 75 ? 6.407 -0.054 4.670 1.00 96.56 75 LEU A N 1
ATOM 552 C CA . LEU A 1 75 ? 5.416 0.799 4.009 1.00 96.56 75 LEU A CA 1
ATOM 553 C C . LEU A 1 75 ? 6.056 1.765 3.007 1.00 96.56 75 LEU A C 1
ATOM 555 O O . LEU A 1 75 ? 5.466 2.006 1.954 1.00 96.56 75 LEU A O 1
ATOM 559 N N . LEU A 1 76 ? 7.245 2.300 3.305 1.00 96.25 76 LEU A N 1
ATOM 560 C CA . LEU A 1 76 ? 7.992 3.148 2.376 1.00 96.25 76 LEU A CA 1
ATOM 561 C C . LEU A 1 76 ? 8.359 2.384 1.108 1.00 96.25 76 LEU A C 1
ATOM 563 O O . LEU A 1 76 ? 8.134 2.925 0.034 1.00 96.25 76 LEU A O 1
ATOM 567 N N . GLY A 1 77 ? 8.797 1.124 1.212 1.00 95.75 77 GLY A N 1
ATOM 568 C CA . GLY A 1 77 ? 9.090 0.273 0.053 1.00 95.75 77 GLY A CA 1
ATOM 569 C C . GLY A 1 77 ? 7.889 0.035 -0.868 1.00 95.75 77 GLY A C 1
ATOM 570 O O . GLY A 1 77 ? 8.057 -0.156 -2.067 1.00 95.75 77 GLY A O 1
ATOM 571 N N . LEU A 1 78 ? 6.662 0.096 -0.337 1.00 95.56 78 LEU A N 1
ATOM 572 C CA . LEU A 1 78 ? 5.434 -0.005 -1.137 1.00 95.56 78 LEU A CA 1
ATOM 573 C C . LEU A 1 78 ? 5.109 1.296 -1.896 1.00 95.56 78 LEU A C 1
ATOM 575 O O . LEU A 1 78 ? 4.317 1.300 -2.849 1.00 95.56 78 LEU A O 1
ATOM 579 N N . THR A 1 79 ? 5.676 2.413 -1.441 1.00 95.88 79 THR A N 1
ATOM 580 C CA . THR A 1 79 ? 5.493 3.745 -2.013 1.00 95.88 79 THR A CA 1
ATOM 581 C C . THR A 1 79 ? 6.708 4.162 -2.839 1.00 95.88 79 THR A C 1
ATOM 583 O O . THR A 1 79 ? 7.824 3.731 -2.609 1.00 95.88 79 THR A O 1
ATOM 586 N N . VAL A 1 80 ? 6.517 5.071 -3.794 1.00 91.00 80 VAL A N 1
ATOM 587 C CA . VA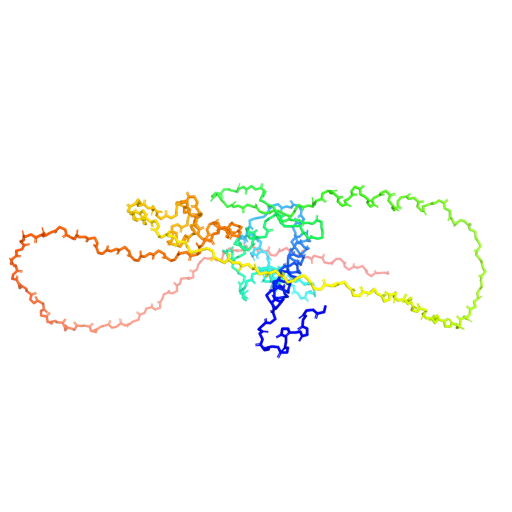L A 1 80 ? 7.628 5.617 -4.606 1.00 91.00 80 VAL A CA 1
ATOM 588 C C . VAL A 1 80 ? 8.276 6.837 -3.924 1.00 91.00 80 VAL A C 1
ATOM 590 O O . VAL A 1 80 ? 8.934 7.642 -4.569 1.00 91.00 80 VAL A O 1
ATOM 593 N N . ARG A 1 81 ? 8.003 7.080 -2.637 1.00 92.25 81 ARG A N 1
ATOM 594 C CA . ARG A 1 81 ? 8.400 8.315 -1.948 1.00 92.25 81 ARG A CA 1
ATOM 595 C C . ARG A 1 81 ? 9.217 8.019 -0.706 1.00 92.25 81 ARG A C 1
ATOM 597 O O . ARG A 1 81 ? 8.929 7.073 0.008 1.00 92.25 81 ARG A O 1
ATOM 604 N N . ASP A 1 82 ? 10.123 8.937 -0.391 1.00 93.38 82 ASP A N 1
ATOM 605 C CA . ASP A 1 82 ? 10.993 8.842 0.789 1.00 93.38 82 ASP A CA 1
ATOM 606 C C . ASP A 1 82 ? 10.286 9.224 2.102 1.00 93.38 82 ASP A C 1
ATOM 608 O O . ASP A 1 82 ? 10.809 9.011 3.196 1.00 93.38 82 ASP A O 1
ATOM 612 N N . LYS A 1 83 ? 9.088 9.820 2.013 1.00 94.75 83 LYS A N 1
ATOM 613 C CA . LYS A 1 83 ? 8.307 10.276 3.167 1.00 94.75 83 LYS A CA 1
ATOM 614 C C . LYS A 1 83 ? 6.978 9.542 3.261 1.00 94.75 83 LYS A C 1
ATOM 616 O O . LYS A 1 83 ? 6.183 9.559 2.322 1.00 94.75 83 LYS A O 1
ATOM 621 N N . LEU A 1 84 ? 6.713 9.004 4.450 1.00 95.88 84 LEU A N 1
ATOM 622 C CA . LEU A 1 84 ? 5.472 8.316 4.766 1.00 95.88 84 LEU A CA 1
ATOM 623 C C . LEU A 1 84 ? 4.331 9.334 4.919 1.00 95.88 84 LEU A C 1
ATOM 625 O O . LEU A 1 84 ? 4.300 10.118 5.866 1.00 95.88 84 LEU A O 1
ATOM 629 N N . ASP A 1 85 ? 3.405 9.333 3.962 1.00 97.31 85 ASP A N 1
ATOM 630 C CA . ASP A 1 85 ? 2.201 10.167 3.974 1.00 97.31 85 ASP A CA 1
ATOM 631 C C . ASP A 1 85 ? 0.948 9.296 3.831 1.00 97.31 85 ASP A C 1
ATOM 633 O O . ASP A 1 85 ? 0.861 8.433 2.952 1.00 97.31 85 ASP A O 1
ATOM 637 N N . THR A 1 86 ? -0.057 9.579 4.658 1.00 97.62 86 THR A N 1
ATOM 638 C CA . THR A 1 86 ? -1.365 8.910 4.676 1.00 97.62 86 THR A CA 1
ATOM 639 C C . THR A 1 86 ? -1.997 8.780 3.291 1.00 97.62 86 THR A C 1
ATOM 641 O O . THR A 1 86 ? -2.518 7.719 2.941 1.00 97.62 86 THR A O 1
ATOM 644 N N . ARG A 1 87 ? -1.916 9.824 2.457 1.00 97.12 87 ARG A N 1
ATOM 645 C CA . ARG A 1 87 ? -2.501 9.801 1.112 1.00 97.12 87 ARG A CA 1
ATOM 646 C C . ARG A 1 87 ? -1.750 8.846 0.190 1.00 97.12 87 ARG A C 1
ATOM 648 O O . ARG A 1 87 ? -2.382 8.084 -0.543 1.00 97.12 87 ARG A O 1
ATOM 655 N N . THR A 1 88 ? -0.420 8.881 0.228 1.00 97.00 88 THR A N 1
ATOM 656 C CA . THR A 1 88 ? 0.436 8.027 -0.610 1.00 97.00 88 THR A CA 1
ATOM 657 C C . THR A 1 88 ? 0.297 6.553 -0.249 1.00 97.00 88 THR A C 1
ATOM 659 O O . THR A 1 88 ? 0.061 5.738 -1.140 1.00 97.00 88 THR A O 1
ATOM 662 N N . VAL A 1 89 ? 0.301 6.228 1.047 1.00 97.62 89 VAL A N 1
ATOM 663 C CA . VAL A 1 89 ? 0.069 4.866 1.544 1.00 97.62 89 VAL A CA 1
ATOM 664 C C . VAL A 1 89 ? -1.330 4.392 1.152 1.00 97.62 89 VAL A C 1
ATOM 666 O O . VAL A 1 89 ? -1.489 3.289 0.642 1.00 97.62 89 VAL A O 1
ATOM 669 N N . GLY A 1 90 ? -2.351 5.245 1.284 1.00 97.44 90 GLY A N 1
ATOM 670 C CA . GLY A 1 90 ? -3.712 4.904 0.871 1.00 97.44 90 GLY A CA 1
ATOM 671 C C . GLY A 1 90 ? -3.844 4.584 -0.623 1.00 97.44 90 GLY A C 1
ATOM 672 O O . GLY A 1 90 ? -4.603 3.690 -0.991 1.00 97.44 90 GLY A O 1
ATOM 673 N N . TYR A 1 91 ? -3.118 5.277 -1.507 1.00 96.81 91 TYR A N 1
ATOM 674 C CA . TYR A 1 91 ? -3.072 4.915 -2.930 1.00 96.81 91 TYR A CA 1
ATOM 675 C C . TYR A 1 91 ? -2.285 3.627 -3.180 1.00 96.81 91 TYR A C 1
ATOM 677 O O . TYR A 1 91 ? -2.738 2.805 -3.975 1.00 96.81 91 TYR A O 1
ATOM 685 N N . ALA A 1 92 ? -1.162 3.425 -2.487 1.00 96.69 92 ALA A N 1
ATOM 686 C CA . ALA A 1 92 ? -0.376 2.200 -2.591 1.00 96.69 92 ALA A CA 1
ATOM 687 C C . ALA A 1 92 ? -1.200 0.969 -2.181 1.00 96.69 92 ALA A C 1
ATOM 689 O O . ALA A 1 92 ? -1.264 0.006 -2.939 1.00 96.69 92 ALA A O 1
ATOM 690 N N . LEU A 1 93 ? -1.936 1.037 -1.066 1.00 97.31 93 LEU A N 1
ATOM 691 C CA . LEU A 1 93 ? -2.827 -0.039 -0.615 1.00 97.31 93 LEU A CA 1
ATOM 692 C C . LEU A 1 93 ? -3.946 -0.339 -1.617 1.00 97.31 93 LEU A C 1
ATOM 694 O O . LEU A 1 93 ? -4.247 -1.500 -1.871 1.00 97.31 93 LEU A O 1
ATOM 698 N N . ARG A 1 94 ? -4.534 0.684 -2.255 1.00 96.75 94 ARG A N 1
ATOM 699 C CA . ARG A 1 94 ? -5.512 0.468 -3.339 1.00 96.75 94 ARG A CA 1
ATOM 700 C C . ARG A 1 94 ? -4.894 -0.226 -4.551 1.00 96.75 94 ARG A C 1
ATOM 702 O O . ARG A 1 94 ? -5.563 -1.061 -5.147 1.00 96.75 94 ARG A O 1
ATOM 709 N N . ARG A 1 95 ? -3.643 0.103 -4.897 1.00 95.50 95 ARG A N 1
ATOM 710 C CA . ARG A 1 95 ? -2.894 -0.517 -6.004 1.00 95.50 95 ARG A CA 1
ATOM 711 C C . ARG A 1 95 ? -2.622 -2.001 -5.751 1.00 95.50 95 ARG A C 1
ATOM 713 O O . ARG A 1 95 ? -2.703 -2.788 -6.685 1.00 95.50 95 ARG A O 1
ATOM 720 N N . VAL A 1 96 ? -2.304 -2.380 -4.513 1.00 96.31 96 VAL A N 1
ATOM 721 C CA . VAL A 1 96 ? -1.953 -3.770 -4.159 1.00 96.31 96 VAL A CA 1
ATOM 722 C C . VAL A 1 96 ? -3.099 -4.571 -3.539 1.00 96.31 96 VAL A C 1
ATOM 724 O O . VAL A 1 96 ? -2.901 -5.718 -3.142 1.00 96.31 96 VAL A O 1
ATOM 727 N N . ARG A 1 97 ? -4.301 -3.995 -3.449 1.00 97.06 97 ARG A N 1
ATOM 728 C CA . ARG A 1 97 ? -5.472 -4.655 -2.864 1.00 97.06 97 ARG A CA 1
ATOM 729 C C . ARG A 1 97 ? -5.745 -5.992 -3.556 1.00 97.06 97 ARG A C 1
ATOM 731 O O . ARG A 1 97 ? -5.785 -6.059 -4.781 1.00 97.06 97 ARG A O 1
ATOM 738 N N . GLY A 1 98 ? -5.967 -7.037 -2.759 1.00 94.88 98 GLY A N 1
ATOM 739 C CA . GLY A 1 98 ? -6.276 -8.379 -3.254 1.00 94.88 98 GLY A CA 1
ATOM 740 C C . GLY A 1 98 ? -5.081 -9.158 -3.813 1.00 94.88 98 GLY A C 1
ATOM 741 O O . GLY A 1 98 ? -5.214 -10.360 -4.031 1.00 94.88 98 GLY A O 1
ATOM 742 N N . ARG A 1 99 ? -3.908 -8.531 -4.002 1.00 95.94 99 ARG A N 1
ATOM 743 C CA . ARG A 1 99 ? -2.682 -9.252 -4.376 1.00 95.94 99 ARG A CA 1
ATOM 744 C C . ARG A 1 99 ? -2.213 -10.094 -3.190 1.00 95.94 99 ARG A C 1
ATOM 746 O O . ARG A 1 99 ? -2.180 -9.602 -2.061 1.00 95.94 99 ARG A O 1
ATOM 753 N N . ILE A 1 100 ? -1.865 -11.349 -3.461 1.00 95.69 100 ILE A N 1
ATOM 754 C CA . ILE A 1 100 ? -1.441 -12.325 -2.453 1.00 95.69 100 ILE A CA 1
ATOM 755 C C . ILE A 1 100 ? 0.081 -12.417 -2.461 1.00 95.69 100 ILE A C 1
ATOM 757 O O . ILE A 1 100 ? 0.690 -12.525 -3.526 1.00 95.69 100 ILE A O 1
ATOM 761 N N . ALA A 1 101 ? 0.690 -12.395 -1.279 1.00 94.88 101 ALA A N 1
ATOM 762 C CA . ALA A 1 101 ? 2.094 -12.726 -1.104 1.00 94.88 101 ALA A CA 1
ATOM 763 C C . ALA A 1 101 ? 2.313 -13.401 0.259 1.00 94.88 101 ALA A C 1
ATOM 765 O O . ALA A 1 101 ? 1.808 -12.916 1.270 1.00 94.88 101 ALA A O 1
ATOM 766 N N . CYS A 1 102 ? 3.047 -14.520 0.278 1.00 92.31 102 CYS A N 1
ATOM 767 C CA . CYS A 1 102 ? 3.240 -15.363 1.470 1.00 92.31 102 CYS A CA 1
ATOM 768 C C . CYS A 1 102 ? 1.915 -15.756 2.158 1.00 92.31 102 CYS A C 1
ATOM 770 O O . CYS A 1 102 ? 1.791 -15.627 3.373 1.00 92.31 102 CYS A O 1
ATOM 772 N N . GLY A 1 103 ? 0.888 -16.113 1.379 1.00 94.62 103 GLY A N 1
ATOM 773 C CA . GLY A 1 103 ? -0.432 -16.464 1.915 1.00 94.62 103 GLY A CA 1
ATOM 774 C C . GLY A 1 103 ? -1.199 -15.308 2.578 1.00 94.62 103 GLY A C 1
ATOM 775 O O . GLY A 1 103 ? -2.231 -15.532 3.208 1.00 94.62 103 GLY A O 1
ATOM 776 N N . LEU A 1 104 ? -0.730 -14.060 2.462 1.00 96.44 104 LEU A N 1
ATOM 777 C CA . LEU A 1 104 ? -1.369 -12.867 3.026 1.00 96.44 104 LEU A CA 1
ATOM 778 C C . LEU A 1 104 ? -1.811 -11.913 1.912 1.00 96.44 104 LEU A C 1
ATOM 780 O O . LEU A 1 104 ? -1.194 -11.844 0.850 1.00 96.44 104 LEU A O 1
ATOM 784 N N . ARG A 1 105 ? -2.867 -11.132 2.158 1.00 96.94 105 ARG A N 1
ATOM 785 C CA . ARG A 1 105 ? -3.293 -10.034 1.274 1.00 96.94 105 ARG A CA 1
ATOM 786 C C . ARG A 1 105 ? -3.905 -8.873 2.046 1.00 96.94 105 ARG A C 1
ATOM 788 O O . ARG A 1 105 ? -4.491 -9.065 3.111 1.00 96.94 105 ARG A O 1
ATOM 795 N N . PHE A 1 106 ? -3.831 -7.674 1.472 1.00 98.00 106 PHE A N 1
ATOM 796 C CA . PHE A 1 106 ? -4.552 -6.508 1.981 1.00 98.00 106 PHE A CA 1
ATOM 797 C C . PHE A 1 106 ? -6.003 -6.510 1.502 1.00 98.00 106 PHE A C 1
ATOM 799 O O . PHE A 1 106 ? -6.269 -6.602 0.299 1.00 98.00 106 PHE A O 1
ATOM 806 N N . GLU A 1 107 ? -6.929 -6.327 2.441 1.00 97.94 107 GLU A N 1
ATOM 807 C CA . GLU A 1 107 ? -8.356 -6.172 2.173 1.00 97.94 107 GLU A CA 1
ATOM 808 C C . GLU A 1 107 ? -8.957 -4.968 2.890 1.00 97.94 107 GLU A C 1
ATOM 810 O O . GLU A 1 107 ? -8.470 -4.503 3.926 1.00 97.94 107 GLU A O 1
ATOM 815 N N . VAL A 1 108 ? -10.055 -4.473 2.321 1.00 98.00 108 VAL A N 1
ATOM 816 C CA . VAL A 1 108 ? -10.862 -3.427 2.949 1.00 98.00 108 VAL A CA 1
ATOM 817 C C . VAL A 1 108 ? -11.800 -4.092 3.949 1.00 98.00 108 VAL A C 1
ATOM 819 O O . VAL A 1 108 ? -12.691 -4.841 3.565 1.00 98.00 108 VAL A O 1
ATOM 822 N N . ALA A 1 109 ? -11.609 -3.796 5.232 1.00 97.62 109 ALA A N 1
ATOM 823 C CA . ALA A 1 109 ? -12.412 -4.366 6.312 1.00 97.62 109 ALA A CA 1
ATOM 824 C C . ALA A 1 109 ? -13.713 -3.587 6.570 1.00 97.62 109 ALA A C 1
ATOM 826 O O . ALA A 1 109 ? -14.608 -4.082 7.248 1.00 97.62 109 ALA A O 1
ATOM 827 N N . GLY A 1 110 ? -13.818 -2.358 6.057 1.00 96.75 110 GLY A N 1
ATOM 828 C CA . GLY A 1 110 ? -15.012 -1.530 6.178 1.00 96.75 110 GLY A CA 1
ATOM 829 C C . GLY A 1 110 ? -14.705 -0.038 6.164 1.00 96.75 110 GLY A C 1
ATOM 830 O O . GLY A 1 110 ? -13.681 0.420 5.648 1.00 96.75 110 GLY A O 1
ATOM 831 N N . THR A 1 111 ? -15.620 0.733 6.741 1.00 97.12 111 THR A N 1
ATOM 832 C CA . THR A 1 111 ? -15.508 2.186 6.898 1.00 97.12 111 THR A CA 1
ATOM 833 C C . THR A 1 111 ? -15.831 2.579 8.334 1.00 97.12 111 THR A C 1
ATOM 835 O O . THR A 1 111 ? -16.794 2.073 8.906 1.00 97.12 111 THR A O 1
ATOM 838 N N . ARG A 1 112 ? -15.056 3.496 8.918 1.00 94.00 112 ARG A N 1
ATOM 839 C CA . ARG A 1 112 ? -15.345 4.108 10.225 1.00 94.00 112 ARG A CA 1
ATOM 840 C C . ARG A 1 112 ? -16.146 5.405 10.082 1.00 94.00 112 ARG A C 1
ATOM 842 O O . ARG A 1 112 ? -16.439 5.860 8.975 1.00 94.00 112 ARG A O 1
ATOM 849 N N . HIS A 1 113 ? -16.480 6.011 11.223 1.00 86.44 113 HIS A N 1
ATOM 850 C CA . HIS A 1 113 ? -17.044 7.359 11.303 1.00 86.44 113 HIS A CA 1
ATOM 851 C C . HIS A 1 113 ? -16.233 8.343 10.437 1.00 86.44 113 HIS A C 1
ATOM 853 O O . HIS A 1 113 ? -15.010 8.244 10.364 1.00 86.44 113 HIS A O 1
ATOM 859 N N . ALA A 1 114 ? -16.929 9.251 9.747 1.00 91.06 114 ALA A N 1
ATOM 860 C CA . ALA A 1 114 ? -16.389 10.135 8.702 1.00 91.06 114 ALA A CA 1
ATOM 861 C C . ALA A 1 114 ? -15.953 9.452 7.383 1.00 91.06 114 ALA A C 1
ATOM 863 O O . ALA A 1 114 ? -15.297 10.079 6.555 1.00 91.06 114 ALA A O 1
ATOM 864 N N . GLY A 1 115 ? -16.327 8.187 7.150 1.00 94.69 115 GLY A N 1
ATOM 865 C CA . GLY A 1 115 ? -16.097 7.505 5.869 1.00 94.69 115 GLY A CA 1
ATOM 866 C C . GLY A 1 115 ? -14.653 7.044 5.648 1.00 94.69 115 GLY A C 1
ATOM 867 O O . GLY A 1 115 ? -14.281 6.683 4.531 1.00 94.69 115 GLY A O 1
ATOM 868 N N . ALA A 1 116 ? -13.826 7.037 6.696 1.00 96.44 116 ALA A N 1
ATOM 869 C CA . ALA A 1 116 ? -12.451 6.563 6.608 1.00 96.44 116 ALA A CA 1
ATOM 870 C C . ALA A 1 116 ? -12.415 5.041 6.391 1.00 96.44 116 ALA A C 1
ATOM 872 O O . ALA A 1 116 ? -12.902 4.275 7.223 1.00 96.44 116 ALA A O 1
ATOM 873 N N . THR A 1 117 ? -11.821 4.599 5.282 1.00 97.94 117 THR A N 1
ATOM 874 C CA . THR A 1 117 ? -11.647 3.176 4.960 1.00 97.94 117 THR A CA 1
ATOM 875 C C . THR A 1 117 ? -10.674 2.510 5.933 1.00 97.94 117 THR A C 1
ATOM 877 O O . THR A 1 117 ? -9.563 3.007 6.145 1.00 97.94 117 THR A O 1
ATOM 880 N N . THR A 1 118 ? -11.071 1.370 6.495 1.00 98.12 118 THR A N 1
ATOM 881 C CA . THR A 1 118 ? -10.200 0.512 7.301 1.00 98.12 118 THR A CA 1
ATOM 882 C C . THR A 1 118 ? -9.646 -0.633 6.465 1.00 98.12 118 THR A C 1
ATOM 884 O O . THR A 1 118 ? -10.330 -1.203 5.614 1.00 98.12 118 THR A O 1
ATOM 887 N N . TRP A 1 119 ? -8.390 -0.969 6.729 1.00 98.38 119 TRP A N 1
ATOM 888 C CA . TRP A 1 119 ? -7.636 -2.014 6.053 1.00 98.38 119 TRP A CA 1
ATOM 889 C C . TRP A 1 119 ? -7.245 -3.089 7.058 1.00 98.38 119 TRP A C 1
ATOM 891 O O . TRP A 1 119 ? -6.923 -2.783 8.208 1.00 98.38 119 TRP A O 1
ATOM 901 N N . ALA A 1 120 ? -7.276 -4.340 6.620 1.00 98.00 120 ALA A N 1
ATOM 902 C CA . ALA A 1 120 ? -6.799 -5.481 7.383 1.00 98.00 120 ALA A CA 1
ATOM 903 C C . ALA A 1 120 ? -5.963 -6.393 6.484 1.00 98.00 120 ALA A C 1
ATOM 905 O O . ALA A 1 120 ? -6.145 -6.422 5.263 1.00 98.00 120 ALA A O 1
ATOM 906 N N . VAL A 1 121 ? -5.058 -7.146 7.105 1.00 97.69 121 VAL A N 1
ATOM 907 C CA . VAL A 1 121 ? -4.370 -8.256 6.447 1.00 97.69 121 VAL A CA 1
ATOM 908 C C . VAL A 1 121 ? -5.194 -9.515 6.671 1.00 97.69 121 VAL A C 1
ATOM 910 O O . VAL A 1 121 ? -5.531 -9.860 7.803 1.00 97.69 121 VAL A O 1
ATOM 913 N N . VAL A 1 122 ? -5.542 -10.181 5.576 1.00 96.75 122 VAL A N 1
ATOM 914 C CA . VAL A 1 122 ? -6.315 -11.422 5.580 1.00 96.75 122 VAL A CA 1
ATOM 915 C C . VAL A 1 122 ? -5.412 -12.536 5.072 1.00 96.75 122 VAL A C 1
ATOM 917 O O . VAL A 1 122 ? -4.806 -12.403 4.009 1.00 96.75 122 VAL A O 1
ATOM 920 N N . GLY A 1 123 ? -5.324 -13.623 5.836 1.00 95.25 123 GLY A N 1
ATOM 921 C CA . GLY A 1 123 ? -4.682 -14.849 5.374 1.00 95.25 123 GLY A CA 1
ATOM 922 C C . GLY A 1 123 ? -5.570 -15.568 4.366 1.00 95.25 123 GLY A C 1
ATOM 923 O O . GLY A 1 123 ? -6.780 -15.690 4.571 1.00 95.25 123 GLY A O 1
ATOM 924 N N . THR A 1 124 ? -4.990 -16.034 3.268 1.00 91.12 124 THR A N 1
ATOM 925 C CA . THR A 1 124 ? -5.663 -16.937 2.342 1.00 91.12 124 THR A CA 1
ATOM 926 C C . THR A 1 124 ? -5.626 -18.332 2.941 1.00 91.12 124 THR A C 1
ATOM 928 O O . THR A 1 124 ? -4.575 -18.959 3.004 1.00 91.12 124 THR A O 1
ATOM 931 N N . ALA A 1 125 ? -6.779 -18.800 3.420 1.00 71.94 125 ALA A N 1
ATOM 932 C CA . ALA A 1 125 ? -6.917 -20.090 4.096 1.00 71.94 125 ALA A CA 1
ATOM 933 C C . ALA A 1 125 ? -6.456 -21.298 3.251 1.00 71.94 125 ALA A C 1
ATOM 935 O O . ALA A 1 125 ? -6.250 -22.369 3.809 1.00 71.94 125 ALA A O 1
ATOM 936 N N . GLU A 1 126 ? -6.248 -21.131 1.942 1.00 60.19 126 GLU A N 1
ATOM 937 C CA . GLU A 1 126 ? -5.810 -22.201 1.040 1.00 60.19 126 GLU A CA 1
ATOM 938 C C . GLU A 1 126 ? -4.436 -22.803 1.381 1.00 60.19 126 GLU A C 1
ATOM 940 O O . GLU A 1 126 ? -4.211 -23.957 1.039 1.00 60.19 126 GLU A O 1
ATOM 945 N N . GLU A 1 127 ? -3.551 -22.111 2.109 1.00 57.03 127 GLU A N 1
ATOM 946 C CA . GLU A 1 127 ? -2.254 -22.696 2.509 1.00 57.03 127 GLU A CA 1
ATOM 947 C C . GLU A 1 127 ? -2.252 -23.359 3.898 1.00 57.03 127 GLU A C 1
ATOM 949 O O . GLU A 1 127 ? -1.393 -24.198 4.162 1.00 57.03 127 GLU A O 1
ATOM 954 N N . MET A 1 128 ? -3.211 -23.061 4.788 1.00 53.56 128 MET A N 1
ATOM 955 C CA . MET A 1 128 ? -3.238 -23.702 6.118 1.00 53.56 128 MET A CA 1
ATOM 956 C C . MET A 1 128 ? -3.878 -25.094 6.100 1.00 53.56 128 MET A C 1
ATOM 958 O O . MET A 1 128 ? -3.516 -25.934 6.916 1.00 53.56 128 MET A O 1
ATOM 962 N N . VAL A 1 129 ? -4.760 -25.380 5.137 1.00 58.09 129 VAL A N 1
ATOM 963 C CA . VAL A 1 129 ? -5.446 -26.685 5.041 1.00 58.09 129 VAL A CA 1
ATOM 964 C C . VAL A 1 129 ? -4.516 -27.805 4.525 1.00 58.09 129 VAL A C 1
ATOM 966 O O . VAL A 1 129 ? -4.896 -28.967 4.544 1.00 58.09 129 VAL A O 1
ATOM 969 N N . GLY A 1 130 ? -3.280 -27.498 4.104 1.00 54.22 130 GLY A N 1
ATOM 970 C CA . GLY A 1 130 ? -2.331 -28.500 3.588 1.00 54.22 130 GLY A CA 1
ATOM 971 C C . GLY A 1 130 ? -1.126 -28.833 4.478 1.00 54.22 130 GLY A C 1
ATOM 972 O O . GLY A 1 130 ? -0.457 -29.829 4.218 1.00 54.22 130 GLY A O 1
ATOM 973 N N . MET A 1 131 ? -0.814 -28.023 5.498 1.00 53.62 131 MET A N 1
ATOM 974 C CA . MET A 1 131 ? 0.437 -28.164 6.269 1.00 53.62 131 MET A CA 1
ATOM 975 C C . MET A 1 131 ? 0.225 -28.752 7.676 1.00 53.62 131 MET A C 1
ATOM 977 O O . MET A 1 131 ? 1.127 -29.398 8.210 1.00 53.62 131 MET A O 1
ATOM 981 N N . GLU A 1 132 ? -0.961 -28.582 8.274 1.00 57.50 132 GLU A N 1
ATOM 982 C CA . GLU A 1 132 ? -1.268 -29.126 9.611 1.00 57.50 132 GLU A CA 1
ATOM 983 C C . GLU A 1 132 ? -1.402 -30.667 9.611 1.00 57.50 132 GLU A C 1
ATOM 985 O O . GLU A 1 132 ? -1.058 -31.314 10.604 1.00 57.50 132 GLU A O 1
ATOM 990 N N . ASP A 1 133 ? -1.752 -31.274 8.470 1.00 54.91 133 ASP A N 1
ATOM 991 C CA . ASP A 1 133 ? -1.802 -32.737 8.309 1.00 54.91 133 ASP A CA 1
ATOM 992 C C . ASP A 1 133 ? -0.429 -33.380 8.034 1.00 54.91 133 ASP A C 1
ATOM 994 O O . ASP A 1 133 ? -0.286 -34.595 8.160 1.00 54.91 133 ASP A O 1
ATOM 998 N N . MET A 1 134 ? 0.611 -32.597 7.703 1.00 57.31 134 MET A N 1
ATOM 999 C CA . MET A 1 134 ? 1.946 -33.148 7.411 1.00 57.31 134 MET A CA 1
ATOM 1000 C C . MET A 1 134 ? 2.894 -33.135 8.624 1.00 57.31 134 MET A C 1
ATOM 1002 O O . MET A 1 134 ? 3.877 -33.875 8.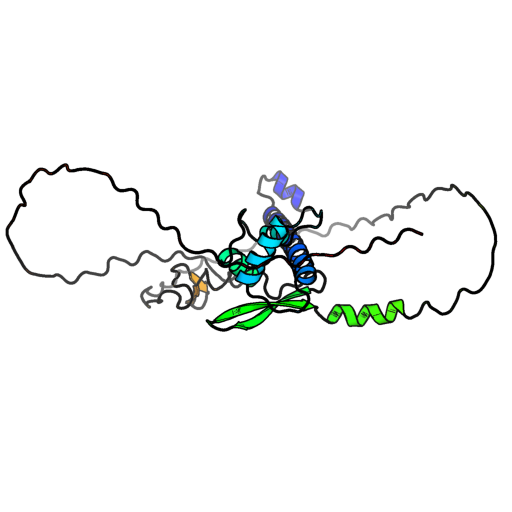643 1.00 57.31 134 MET A O 1
ATOM 1006 N N . ILE A 1 135 ? 2.601 -32.342 9.664 1.00 60.53 135 ILE A N 1
ATOM 1007 C CA . ILE A 1 135 ? 3.419 -32.281 10.894 1.00 60.53 135 ILE A CA 1
ATOM 1008 C C . ILE A 1 135 ? 2.895 -33.239 11.981 1.00 60.53 135 ILE A C 1
ATOM 1010 O O . ILE A 1 135 ? 3.649 -33.642 12.867 1.00 60.53 135 ILE A O 1
ATOM 1014 N N . THR A 1 136 ? 1.641 -33.694 11.905 1.00 55.88 136 THR A N 1
ATOM 1015 C CA . THR A 1 136 ? 1.053 -34.569 12.937 1.00 55.88 136 THR A CA 1
ATOM 1016 C C . THR A 1 136 ? 1.357 -36.066 12.776 1.00 55.88 136 THR A C 1
ATOM 1018 O O . THR A 1 136 ? 1.029 -36.835 13.677 1.00 55.88 136 THR A O 1
ATOM 1021 N N . THR A 1 137 ? 2.053 -36.519 11.723 1.00 58.19 137 THR A N 1
ATOM 1022 C CA . THR A 1 137 ? 2.318 -37.964 11.516 1.00 58.19 137 THR A CA 1
ATOM 1023 C C . THR A 1 137 ? 3.685 -38.484 11.991 1.00 58.19 137 THR A C 1
ATOM 1025 O O . THR A 1 137 ? 3.929 -39.680 11.872 1.00 58.19 137 THR A O 1
ATOM 1028 N N . ASN A 1 138 ? 4.572 -37.667 12.578 1.00 57.81 138 ASN A N 1
ATOM 1029 C CA . ASN A 1 138 ? 5.925 -38.124 12.970 1.00 57.81 138 ASN A CA 1
ATOM 1030 C C . ASN A 1 138 ? 6.160 -38.308 14.485 1.00 57.81 138 ASN A C 1
ATOM 1032 O O . ASN A 1 138 ? 7.298 -38.419 14.933 1.00 57.81 138 ASN A O 1
ATOM 1036 N N . ALA A 1 139 ? 5.097 -38.386 15.291 1.00 55.62 139 ALA A N 1
ATOM 1037 C CA . ALA A 1 139 ? 5.191 -38.600 16.743 1.00 55.62 139 ALA A CA 1
ATOM 1038 C C . ALA A 1 139 ? 5.236 -40.088 17.169 1.00 55.62 139 ALA A C 1
ATOM 1040 O O . ALA A 1 139 ? 5.032 -40.394 18.342 1.00 55.62 139 ALA A O 1
ATOM 1041 N N . GLY A 1 140 ? 5.474 -41.026 16.245 1.00 55.41 140 GLY A N 1
ATOM 1042 C CA . GLY A 1 140 ? 5.175 -42.442 16.481 1.00 55.41 140 GLY A CA 1
ATOM 1043 C C . GLY A 1 140 ? 6.191 -43.474 16.002 1.00 55.41 140 GLY A C 1
ATOM 1044 O O . GLY A 1 140 ? 5.764 -44.582 15.717 1.00 55.41 140 GLY A O 1
ATOM 1045 N N . ALA A 1 141 ? 7.486 -43.173 15.889 1.00 56.72 141 ALA A N 1
ATOM 1046 C CA . ALA A 1 141 ? 8.525 -44.209 15.782 1.00 56.72 141 ALA A CA 1
ATOM 1047 C C . ALA A 1 141 ? 9.917 -43.589 15.934 1.00 56.72 141 ALA A C 1
ATOM 1049 O O . ALA A 1 141 ? 10.464 -43.102 14.959 1.00 56.72 141 ALA A O 1
ATOM 1050 N N . ASN A 1 142 ? 10.467 -43.572 17.148 1.00 58.88 142 ASN A N 1
ATOM 1051 C CA . ASN A 1 142 ? 11.911 -43.663 17.403 1.00 58.88 142 ASN A CA 1
ATOM 1052 C C . ASN A 1 142 ? 12.110 -43.898 18.901 1.00 58.88 142 ASN A C 1
ATOM 1054 O O . ASN A 1 142 ? 12.549 -43.036 19.660 1.00 58.88 142 ASN A O 1
ATOM 1058 N N . GLY A 1 143 ? 11.714 -45.093 19.330 1.00 52.91 143 GLY A N 1
ATOM 1059 C CA . GLY A 1 143 ? 12.355 -45.717 20.472 1.00 52.91 143 GLY A CA 1
ATOM 1060 C C . GLY A 1 143 ? 13.604 -46.442 19.980 1.00 52.91 143 GLY A C 1
ATOM 1061 O O . GLY A 1 143 ? 13.501 -47.255 19.068 1.00 52.91 143 GLY A O 1
ATOM 1062 N N . GLY A 1 144 ? 14.736 -46.191 20.634 1.00 53.03 144 GLY A N 1
ATOM 1063 C CA . GLY A 1 144 ? 15.773 -47.208 20.802 1.00 53.03 144 GLY A CA 1
ATOM 1064 C C . GLY A 1 144 ? 17.138 -46.927 20.172 1.00 53.03 144 GLY A C 1
ATOM 1065 O O . GLY A 1 144 ? 17.243 -46.843 18.957 1.00 53.03 144 GLY A O 1
ATOM 1066 N N . ALA A 1 145 ? 18.140 -46.950 21.064 1.00 51.16 145 ALA A N 1
ATOM 1067 C CA . ALA A 1 145 ? 19.580 -47.171 20.870 1.00 51.16 145 ALA A CA 1
ATOM 1068 C C . ALA A 1 145 ? 20.341 -46.052 20.133 1.00 51.16 145 ALA A C 1
ATOM 1070 O O . ALA A 1 145 ? 19.976 -45.650 19.040 1.00 51.16 145 ALA A O 1
ATOM 1071 N N . ASP A 1 146 ? 21.276 -45.353 20.784 1.00 56.81 146 ASP A N 1
ATOM 1072 C CA . ASP A 1 146 ? 22.630 -45.809 21.169 1.00 56.81 146 ASP A CA 1
ATOM 1073 C C . ASP A 1 146 ? 23.503 -46.119 19.940 1.00 56.81 146 ASP A C 1
ATOM 1075 O O . ASP A 1 146 ? 22.993 -46.554 18.916 1.00 56.81 146 ASP A O 1
ATOM 1079 N N . GLU A 1 147 ? 24.811 -45.902 20.088 1.00 52.91 147 GLU A N 1
ATOM 1080 C CA . GLU A 1 147 ? 25.896 -46.277 19.164 1.00 52.91 147 GLU A CA 1
ATOM 1081 C C . GLU A 1 147 ? 26.528 -45.140 18.316 1.00 52.91 147 GLU A C 1
ATOM 1083 O O . GLU A 1 147 ? 26.123 -44.790 17.212 1.00 52.91 147 GLU A O 1
ATOM 1088 N N . THR A 1 148 ? 27.555 -44.537 18.930 1.00 53.41 148 THR A N 1
ATOM 1089 C CA . THR A 1 148 ? 28.932 -44.310 18.430 1.00 53.41 148 THR A CA 1
ATOM 1090 C C . THR A 1 148 ? 29.235 -44.014 16.948 1.00 53.41 148 THR A C 1
ATOM 1092 O O . THR A 1 148 ? 28.948 -44.807 16.067 1.00 53.41 148 THR A O 1
ATOM 1095 N N . THR A 1 149 ? 30.053 -42.962 16.769 1.00 54.38 149 THR A N 1
ATOM 1096 C CA . THR A 1 149 ? 31.268 -42.891 15.915 1.00 54.38 149 THR A CA 1
ATOM 1097 C C . THR A 1 149 ? 31.128 -43.145 14.401 1.00 54.38 149 THR A C 1
ATOM 1099 O O . THR A 1 149 ? 30.885 -44.256 13.971 1.00 54.38 149 THR A O 1
ATOM 1102 N N . GLU A 1 150 ? 31.450 -42.146 13.568 1.00 47.00 150 GLU A N 1
ATOM 1103 C CA . GLU A 1 150 ? 32.668 -42.134 12.727 1.00 47.00 150 GLU A CA 1
ATOM 1104 C C . GLU A 1 150 ? 32.708 -40.942 11.759 1.00 47.00 150 GLU A C 1
ATOM 1106 O O . GLU A 1 150 ? 31.727 -40.523 11.148 1.00 47.00 150 GLU A O 1
ATOM 1111 N N . VAL A 1 151 ? 33.912 -40.382 11.658 1.00 57.88 151 VAL A N 1
ATOM 1112 C CA . VAL A 1 151 ? 34.325 -39.327 10.738 1.00 57.88 151 VAL A CA 1
ATOM 1113 C C . VAL A 1 151 ? 34.499 -39.957 9.354 1.00 57.88 151 VAL A C 1
ATOM 1115 O O . VAL A 1 151 ? 35.424 -40.735 9.148 1.00 57.88 151 VAL A O 1
ATOM 1118 N N . GLY A 1 152 ? 33.628 -39.612 8.404 1.00 45.56 152 GLY A N 1
ATOM 1119 C CA . GLY A 1 152 ? 33.652 -40.136 7.037 1.00 45.56 152 GLY A CA 1
ATOM 1120 C C . GLY A 1 152 ? 33.655 -39.033 5.982 1.00 45.56 152 GLY A C 1
ATOM 1121 O O . GLY A 1 152 ? 32.608 -38.605 5.507 1.00 45.56 152 GLY A O 1
ATOM 1122 N N . THR A 1 153 ? 34.852 -38.594 5.597 1.00 58.50 153 THR A N 1
ATOM 1123 C CA . THR A 1 153 ? 35.125 -37.836 4.369 1.00 58.50 153 THR A CA 1
ATOM 1124 C C . THR A 1 153 ? 34.969 -38.759 3.158 1.00 58.50 153 THR A C 1
ATOM 1126 O O . THR A 1 153 ? 35.772 -39.675 3.009 1.00 58.50 153 THR A O 1
ATOM 1129 N N . ALA A 1 154 ? 34.025 -38.500 2.249 1.00 45.88 154 ALA A N 1
ATOM 1130 C CA . ALA A 1 154 ? 34.120 -38.961 0.858 1.00 45.88 154 ALA A CA 1
ATOM 1131 C C . ALA A 1 154 ? 33.201 -38.150 -0.066 1.00 45.88 154 ALA A C 1
ATOM 1133 O O . ALA A 1 154 ? 32.073 -37.810 0.282 1.00 45.88 154 ALA A O 1
ATOM 1134 N N . GLY A 1 155 ? 33.740 -37.807 -1.237 1.00 52.62 155 GLY A N 1
ATOM 1135 C CA . GLY A 1 155 ? 33.179 -36.859 -2.190 1.00 52.62 155 GLY A CA 1
ATOM 1136 C C . GLY A 1 155 ? 31.862 -37.283 -2.833 1.00 52.62 155 GLY A C 1
ATOM 1137 O O . GLY A 1 155 ? 31.612 -38.458 -3.085 1.00 52.62 155 GLY A O 1
ATOM 1138 N N . ASN A 1 156 ? 31.066 -36.276 -3.186 1.00 50.81 156 ASN A N 1
ATOM 1139 C CA . ASN A 1 156 ? 29.946 -36.440 -4.096 1.00 50.81 156 ASN A CA 1
ATOM 1140 C C . ASN A 1 156 ? 30.285 -35.754 -5.427 1.00 50.81 156 ASN A C 1
ATOM 1142 O O . ASN A 1 156 ? 30.285 -34.528 -5.551 1.00 50.81 156 ASN A O 1
ATOM 1146 N N . MET A 1 157 ? 30.668 -36.584 -6.396 1.00 57.44 157 MET A N 1
ATOM 1147 C CA . MET A 1 157 ? 31.032 -36.228 -7.763 1.00 57.44 157 MET A CA 1
ATOM 1148 C C . MET A 1 157 ? 29.732 -36.117 -8.571 1.00 57.44 157 MET A C 1
ATOM 1150 O O . MET A 1 157 ? 29.178 -37.122 -9.012 1.00 57.44 157 MET A O 1
ATOM 1154 N N . TYR A 1 158 ? 29.190 -34.904 -8.703 1.00 58.12 158 TYR A N 1
ATOM 1155 C CA . TYR A 1 158 ? 27.942 -34.678 -9.433 1.00 58.12 158 TYR A CA 1
ATOM 1156 C C . TYR A 1 158 ? 28.087 -35.067 -10.911 1.00 58.12 158 TYR A C 1
ATOM 1158 O O . TYR A 1 158 ? 28.808 -34.430 -11.679 1.00 58.12 158 TYR A O 1
ATOM 1166 N N . SER A 1 159 ? 27.355 -36.115 -11.290 1.00 57.00 159 SER A N 1
ATOM 1167 C CA . SER A 1 159 ? 27.084 -36.502 -12.672 1.00 57.00 159 SER A CA 1
ATOM 1168 C C . SER A 1 159 ? 26.132 -35.490 -13.309 1.00 57.00 159 SER A C 1
ATOM 1170 O O . SER A 1 159 ? 25.024 -35.272 -12.822 1.00 57.00 159 SER A O 1
ATOM 1172 N N . MET A 1 160 ? 26.568 -34.871 -14.403 1.00 51.84 160 MET A N 1
ATOM 1173 C CA . MET A 1 160 ? 25.732 -34.029 -15.260 1.00 51.84 160 MET A CA 1
ATOM 1174 C C . MET A 1 160 ? 24.947 -34.912 -16.244 1.00 51.84 160 MET A C 1
ATOM 1176 O O . MET A 1 160 ? 25.569 -35.713 -16.945 1.00 51.84 160 MET A O 1
ATOM 1180 N N . PRO A 1 161 ? 23.613 -34.779 -16.352 1.00 54.47 161 PRO A N 1
ATOM 1181 C CA . PRO A 1 161 ? 22.847 -35.459 -17.388 1.00 54.47 161 PRO A CA 1
ATOM 1182 C C . PRO A 1 161 ? 23.090 -34.813 -18.760 1.00 54.47 161 PRO A C 1
ATOM 1184 O O . PRO A 1 161 ? 22.972 -33.601 -18.939 1.00 54.47 161 PRO A O 1
ATOM 1187 N N . THR A 1 162 ? 23.431 -35.644 -19.742 1.00 56.56 162 THR A N 1
ATOM 1188 C CA . THR A 1 162 ? 23.596 -35.262 -21.147 1.00 56.56 162 THR A CA 1
ATOM 1189 C C . THR A 1 162 ? 22.232 -34.954 -21.768 1.00 56.56 162 THR A C 1
ATOM 1191 O O . THR A 1 162 ? 21.358 -35.816 -21.825 1.00 56.56 162 THR A O 1
ATOM 1194 N N . ILE A 1 163 ? 22.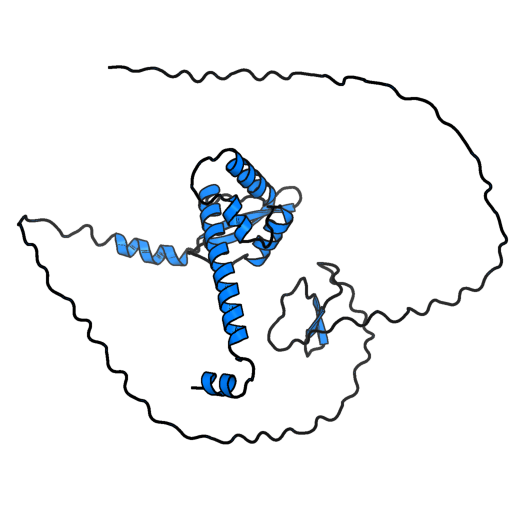048 -33.720 -22.238 1.00 60.44 163 ILE A N 1
ATOM 1195 C CA . ILE A 1 163 ? 20.851 -33.285 -22.969 1.00 60.44 163 ILE A CA 1
ATOM 1196 C C . ILE A 1 163 ? 20.993 -33.733 -24.437 1.00 60.44 163 ILE A C 1
ATOM 1198 O O . ILE A 1 163 ? 21.990 -33.370 -25.066 1.00 60.44 163 ILE A O 1
ATOM 1202 N N . PRO A 1 164 ? 20.042 -34.494 -25.011 1.00 51.03 164 PRO A N 1
ATOM 1203 C CA . PRO A 1 164 ? 20.094 -34.878 -26.417 1.00 51.03 164 PRO A CA 1
ATOM 1204 C C . PRO A 1 164 ? 19.844 -33.673 -27.336 1.00 51.03 164 PRO A C 1
ATOM 1206 O O . PRO A 1 164 ? 18.913 -32.890 -27.143 1.00 51.03 164 PRO A O 1
ATOM 1209 N N . SER A 1 165 ? 20.704 -33.533 -28.346 1.00 55.81 165 SER A N 1
ATOM 1210 C CA . SER A 1 165 ? 20.604 -32.541 -29.414 1.00 55.81 165 SER A CA 1
ATOM 1211 C C . SER A 1 165 ? 19.355 -32.793 -30.259 1.00 55.81 165 SER A C 1
ATOM 1213 O O . SER A 1 165 ? 19.259 -33.815 -30.929 1.00 55.81 165 SER A O 1
ATOM 1215 N N . HIS A 1 166 ? 18.400 -31.863 -30.223 1.00 45.56 166 HIS A N 1
ATOM 1216 C CA . HIS A 1 166 ? 17.227 -31.904 -31.091 1.00 45.56 166 HIS A CA 1
ATOM 1217 C C . HIS A 1 166 ? 17.561 -31.272 -32.445 1.00 45.56 166 HIS A C 1
ATOM 1219 O O . HIS A 1 166 ? 18.011 -30.124 -32.514 1.00 45.56 166 HIS A O 1
ATOM 1225 N N . GLU A 1 167 ? 17.344 -32.053 -33.499 1.00 44.81 167 GLU A N 1
ATOM 1226 C CA . GLU A 1 167 ? 17.529 -31.690 -34.898 1.00 44.81 167 GLU A CA 1
ATOM 1227 C C . GLU A 1 167 ? 16.633 -30.522 -35.330 1.00 44.81 167 GLU A C 1
ATOM 1229 O O . GLU A 1 167 ? 15.540 -30.275 -34.807 1.00 44.81 167 GLU A O 1
ATOM 1234 N N . SER A 1 168 ? 17.176 -29.795 -36.301 1.00 53.25 168 SER A N 1
ATOM 1235 C CA . SER A 1 168 ? 16.618 -28.675 -37.042 1.00 53.25 168 SER A CA 1
ATOM 1236 C C . SER A 1 168 ? 15.376 -29.069 -37.838 1.00 53.25 168 SER A C 1
ATOM 1238 O O . SER A 1 168 ? 15.453 -29.951 -38.688 1.00 53.25 168 SER A O 1
ATOM 1240 N N . VAL A 1 169 ? 14.273 -28.350 -37.628 1.00 49.31 169 VAL A N 1
ATOM 1241 C CA . VAL A 1 169 ? 13.112 -28.351 -38.528 1.00 49.31 169 VAL A CA 1
ATOM 1242 C C . VAL A 1 169 ? 13.054 -27.056 -39.329 1.00 49.31 169 VAL A C 1
ATOM 1244 O O . VAL A 1 169 ? 13.357 -25.969 -38.830 1.00 49.31 169 VAL A O 1
ATOM 1247 N N . ASP A 1 170 ? 12.709 -27.246 -40.597 1.00 40.59 170 ASP A N 1
ATOM 1248 C CA . ASP A 1 170 ? 12.826 -26.335 -41.721 1.00 40.59 170 ASP A CA 1
ATOM 1249 C C . ASP A 1 170 ? 12.052 -25.018 -41.612 1.00 40.59 170 ASP A C 1
ATOM 1251 O O . ASP A 1 170 ? 10.981 -24.902 -41.013 1.00 40.59 170 ASP A O 1
ATOM 1255 N N . ARG A 1 171 ? 12.637 -24.013 -42.272 1.00 45.72 171 ARG A N 1
ATOM 1256 C CA . ARG A 1 171 ? 12.069 -22.693 -42.541 1.00 45.72 171 ARG A CA 1
ATOM 1257 C C . ARG A 1 171 ? 10.829 -22.827 -43.428 1.00 45.72 171 ARG A C 1
ATOM 1259 O O . ARG A 1 171 ? 10.933 -23.276 -44.564 1.00 45.72 171 ARG A O 1
ATOM 1266 N N . LEU A 1 172 ? 9.690 -22.349 -42.937 1.00 43.00 172 LEU A N 1
ATOM 1267 C CA . LEU A 1 172 ? 8.543 -21.995 -43.769 1.00 43.00 172 LEU A CA 1
ATOM 1268 C C . LEU A 1 172 ? 8.557 -20.480 -43.997 1.00 43.00 172 LEU A C 1
ATOM 1270 O O . LEU A 1 172 ? 8.404 -19.697 -43.057 1.00 43.00 172 LEU A O 1
ATOM 1274 N N . ASP A 1 173 ? 8.763 -20.088 -45.252 1.00 40.53 173 ASP A N 1
ATOM 1275 C CA . ASP A 1 173 ? 8.634 -18.714 -45.727 1.00 40.53 173 ASP A CA 1
ATOM 1276 C C . ASP A 1 173 ? 7.159 -18.295 -45.705 1.00 40.53 173 ASP A C 1
ATOM 1278 O O . ASP A 1 173 ? 6.336 -18.793 -46.474 1.00 40.53 173 ASP A O 1
ATOM 1282 N N . CYS A 1 174 ? 6.818 -17.364 -44.815 1.00 34.38 174 CYS A N 1
ATOM 1283 C CA . CYS A 1 174 ? 5.487 -16.774 -44.734 1.00 34.38 174 CYS A CA 1
ATOM 1284 C C . CYS A 1 174 ? 5.518 -15.397 -45.411 1.00 34.38 174 CYS A C 1
ATOM 1286 O O . CYS A 1 174 ? 5.977 -14.411 -44.833 1.00 34.38 174 CYS A O 1
ATOM 1288 N N . THR A 1 175 ? 5.075 -15.332 -46.668 1.00 43.06 175 THR A N 1
ATOM 1289 C CA . THR A 1 175 ? 4.868 -14.074 -47.396 1.00 43.06 175 THR A CA 1
ATOM 1290 C C . THR A 1 175 ? 3.456 -13.562 -47.118 1.00 43.06 175 THR A C 1
ATOM 1292 O O . THR A 1 175 ? 2.485 -13.980 -47.740 1.00 43.06 175 THR A O 1
ATOM 1295 N N . THR A 1 176 ? 3.326 -12.645 -46.158 1.00 36.19 176 THR A N 1
ATOM 1296 C CA . THR A 1 176 ? 2.053 -11.964 -45.886 1.00 36.19 176 THR A CA 1
ATOM 1297 C C . THR A 1 176 ? 1.917 -10.746 -46.796 1.00 36.19 176 THR A C 1
ATOM 1299 O O . THR A 1 176 ? 2.579 -9.727 -46.607 1.00 36.19 176 THR A O 1
ATOM 1302 N N . THR A 1 177 ? 1.045 -10.860 -47.796 1.00 35.25 177 THR A N 1
ATOM 1303 C CA . THR A 1 177 ? 0.561 -9.756 -48.632 1.00 35.25 177 THR A CA 1
ATOM 1304 C C . THR A 1 177 ? -0.421 -8.889 -47.839 1.00 35.25 177 THR A C 1
ATOM 1306 O O . THR A 1 177 ? -1.476 -9.361 -47.425 1.00 35.25 177 THR A O 1
ATOM 1309 N N . THR A 1 178 ? -0.087 -7.613 -47.646 1.00 35.66 178 THR A N 1
ATOM 1310 C CA . THR A 1 178 ? -0.950 -6.600 -47.016 1.00 35.66 178 THR A CA 1
ATOM 1311 C C . THR A 1 178 ? -1.973 -6.065 -48.028 1.00 35.66 178 THR A C 1
ATOM 1313 O O . THR A 1 178 ? -1.556 -5.459 -49.018 1.00 35.66 178 THR A O 1
ATOM 1316 N N . PRO A 1 179 ? -3.295 -6.225 -47.828 1.00 43.88 179 PRO A N 1
ATOM 1317 C CA . PRO A 1 179 ? -4.281 -5.520 -48.638 1.00 43.88 179 PRO A CA 1
ATOM 1318 C C . PRO A 1 179 ? -4.398 -4.052 -48.200 1.00 43.88 179 PRO A C 1
ATOM 1320 O O . PRO A 1 179 ? -4.367 -3.725 -47.015 1.00 43.88 179 PRO A O 1
ATOM 1323 N N . ALA A 1 180 ? -4.526 -3.160 -49.181 1.00 41.62 180 ALA A N 1
ATOM 1324 C CA . ALA A 1 180 ? -4.714 -1.730 -48.977 1.00 41.62 180 ALA A CA 1
ATOM 1325 C C . ALA A 1 180 ? -6.098 -1.432 -48.367 1.00 41.62 180 ALA A C 1
ATOM 1327 O O . ALA A 1 180 ? -7.132 -1.687 -48.986 1.00 41.62 180 ALA A O 1
ATOM 1328 N N . THR A 1 181 ? -6.106 -0.869 -47.158 1.00 42.84 181 THR A N 1
ATOM 1329 C CA . THR A 1 181 ? -7.310 -0.407 -46.459 1.00 42.84 181 THR A CA 1
ATOM 1330 C C . THR A 1 181 ? -7.840 0.876 -47.100 1.00 42.84 181 THR A C 1
ATOM 1332 O O . THR A 1 181 ? -7.189 1.920 -47.058 1.00 42.84 181 THR A O 1
ATOM 1335 N N . SER A 1 182 ? -9.038 0.791 -47.684 1.00 43.72 182 SER A N 1
ATOM 1336 C CA . SER A 1 182 ? -9.839 1.949 -48.094 1.00 43.72 182 SER A CA 1
ATOM 1337 C C . SER A 1 182 ? -10.286 2.744 -46.866 1.00 43.72 182 SER A C 1
ATOM 1339 O O . SER A 1 182 ? -10.773 2.173 -45.894 1.00 43.72 182 SER A O 1
ATOM 1341 N N . ALA A 1 183 ? -10.104 4.063 -46.912 1.00 42.03 183 ALA A N 1
ATOM 1342 C CA . ALA A 1 183 ? -10.473 4.983 -45.845 1.00 42.03 183 ALA A CA 1
ATOM 1343 C C . ALA A 1 183 ? -11.999 5.171 -45.777 1.00 42.03 183 ALA A C 1
ATOM 1345 O O . ALA A 1 183 ? -12.587 5.808 -46.650 1.00 42.03 183 ALA A O 1
ATOM 1346 N N . GLU A 1 184 ? -12.630 4.638 -44.731 1.00 37.16 184 GLU A N 1
ATOM 1347 C CA . GLU A 1 184 ? -14.007 4.981 -44.363 1.00 37.16 184 GLU A CA 1
ATOM 1348 C C . GLU A 1 184 ? -14.087 6.361 -43.675 1.00 37.16 184 GLU A C 1
ATOM 1350 O O . GLU A 1 184 ? -13.133 6.792 -43.014 1.00 37.16 184 GLU A O 1
ATOM 1355 N N . PRO A 1 185 ? -15.216 7.084 -43.823 1.00 45.16 185 PRO A N 1
ATOM 1356 C CA . PRO A 1 185 ? -15.399 8.417 -43.261 1.00 45.16 185 PRO A CA 1
ATOM 1357 C C . PRO A 1 185 ? -15.410 8.399 -41.726 1.00 45.16 185 PRO A C 1
ATOM 1359 O O . PRO A 1 185 ? -16.171 7.686 -41.075 1.00 45.16 185 PRO A O 1
ATOM 1362 N N . ARG A 1 186 ? -14.545 9.236 -41.149 1.00 44.59 186 ARG A N 1
ATOM 1363 C CA . ARG A 1 186 ? -14.343 9.435 -39.709 1.00 44.59 186 ARG A CA 1
ATOM 1364 C C . ARG A 1 186 ? -15.629 9.997 -39.065 1.00 44.59 186 ARG A C 1
ATOM 1366 O O . ARG A 1 186 ? -16.041 11.084 -39.467 1.00 44.59 186 ARG A O 1
ATOM 1373 N N . PRO A 1 187 ? -16.252 9.326 -38.076 1.00 49.53 187 PRO A N 1
ATOM 1374 C CA . PRO A 1 187 ? -17.442 9.852 -37.408 1.00 49.53 187 PRO A CA 1
ATOM 1375 C C . PRO A 1 187 ? -17.118 11.154 -36.659 1.00 49.53 187 PRO A C 1
ATOM 1377 O O . PRO A 1 187 ? -16.075 11.265 -36.007 1.00 49.53 187 PRO A O 1
ATOM 1380 N N . GLU A 1 188 ? -18.002 12.146 -36.786 1.00 46.22 188 GLU A N 1
ATOM 1381 C CA . GLU A 1 188 ? -17.856 13.489 -36.217 1.00 46.22 188 GLU A CA 1
ATOM 1382 C C . GLU A 1 188 ? -17.669 13.453 -34.689 1.00 46.22 188 GLU A C 1
ATOM 1384 O O . GLU A 1 188 ? -18.446 12.858 -33.943 1.00 46.22 188 GLU A O 1
ATOM 1389 N N . ALA A 1 189 ? -16.611 14.116 -34.219 1.00 53.12 189 ALA A N 1
ATOM 1390 C CA . ALA A 1 189 ? -16.052 14.036 -32.867 1.00 53.12 189 ALA A CA 1
ATOM 1391 C C . ALA A 1 189 ? -16.851 14.776 -31.765 1.00 53.12 189 ALA A C 1
ATOM 1393 O O . ALA A 1 189 ? -16.277 15.191 -30.758 1.00 53.12 189 ALA A O 1
ATOM 1394 N N . SER A 1 190 ? -18.160 14.968 -31.929 1.00 52.44 190 SER A N 1
ATOM 1395 C CA . SER A 1 190 ? -18.893 16.026 -31.210 1.00 52.44 190 SER A CA 1
ATOM 1396 C C . SER A 1 190 ? -19.807 15.549 -30.073 1.00 52.44 190 SER A C 1
ATOM 1398 O O . SER A 1 190 ? -20.450 16.373 -29.422 1.00 52.44 190 SER A O 1
ATOM 1400 N N . ALA A 1 191 ? -19.870 14.248 -29.773 1.00 54.28 191 ALA A N 1
ATOM 1401 C CA . ALA A 1 191 ? -20.608 13.768 -28.603 1.00 54.28 191 ALA A CA 1
ATOM 1402 C C . ALA A 1 191 ? -19.783 14.021 -27.326 1.00 54.28 191 ALA A C 1
ATOM 1404 O O . ALA A 1 191 ? -18.854 13.285 -27.003 1.00 54.28 191 ALA A O 1
ATOM 1405 N N . LEU A 1 192 ? -20.114 15.113 -26.635 1.00 49.06 192 LEU A N 1
ATOM 1406 C CA . LEU A 1 192 ? -19.484 15.628 -25.417 1.00 49.06 192 LEU A CA 1
ATOM 1407 C C . LEU A 1 192 ? -19.314 14.552 -24.330 1.00 49.06 192 LEU A C 1
ATOM 1409 O O . LEU A 1 192 ? -20.203 14.318 -23.511 1.00 49.06 192 LEU A O 1
ATOM 1413 N N . VAL A 1 193 ? -18.135 13.936 -24.274 1.00 61.25 193 VAL A N 1
ATOM 1414 C CA . VAL A 1 193 ? -17.728 13.097 -23.145 1.00 61.25 193 VAL A CA 1
ATOM 1415 C C . VAL A 1 193 ? -17.407 14.021 -21.969 1.00 61.25 193 VAL A C 1
ATOM 1417 O O . VAL A 1 193 ? -16.429 14.768 -21.987 1.00 61.25 193 VAL A O 1
ATOM 1420 N N . SER A 1 194 ? -18.260 14.014 -20.945 1.00 70.81 194 SER A N 1
ATOM 1421 C CA . SER A 1 194 ? -18.037 14.751 -19.697 1.00 70.81 194 SER A CA 1
ATOM 1422 C C . SER A 1 194 ? -16.745 14.294 -18.991 1.00 70.81 194 SER A C 1
ATOM 1424 O O . SER A 1 194 ? -16.367 13.125 -19.129 1.00 70.81 194 SER A O 1
ATOM 1426 N N . PRO A 1 195 ? -16.082 15.156 -18.184 1.00 78.00 195 PRO A N 1
ATOM 1427 C CA . PRO A 1 195 ? -14.937 14.757 -17.361 1.00 78.00 195 PRO A CA 1
ATOM 1428 C C . PRO A 1 195 ? -15.263 13.498 -16.558 1.00 78.00 195 PRO A C 1
ATOM 1430 O O . PRO A 1 195 ? -16.408 13.320 -16.142 1.00 78.00 195 PRO A O 1
ATOM 1433 N N . CYS A 1 196 ? -14.267 12.642 -16.302 1.00 78.56 196 CYS A N 1
ATOM 1434 C CA . CYS A 1 196 ? -14.503 11.407 -15.554 1.00 78.56 196 CYS A CA 1
ATOM 1435 C C . CYS A 1 196 ? -15.255 11.706 -14.240 1.00 78.56 196 CYS A C 1
ATOM 1437 O O . CYS A 1 196 ? -14.739 12.479 -13.428 1.00 78.56 196 CYS A O 1
ATOM 1439 N N . PRO A 1 197 ? -16.421 11.092 -13.974 1.00 75.75 197 PRO A N 1
ATOM 1440 C CA . PRO A 1 197 ? -17.208 11.416 -12.783 1.00 75.75 197 PRO A CA 1
ATOM 1441 C C . PRO A 1 197 ? -16.476 11.070 -11.478 1.00 75.75 197 PRO A C 1
ATOM 1443 O O . PRO A 1 197 ? -16.746 11.676 -10.447 1.00 75.75 197 PRO A O 1
ATOM 1446 N N . ASN A 1 198 ? -15.517 10.137 -11.527 1.00 79.00 198 ASN A N 1
ATOM 1447 C CA . ASN A 1 198 ? -14.787 9.668 -10.353 1.00 79.00 198 ASN A CA 1
ATOM 1448 C C . ASN A 1 198 ? -13.559 10.538 -10.010 1.00 79.00 198 ASN A C 1
ATOM 1450 O O . ASN A 1 198 ? -13.396 10.951 -8.867 1.00 79.00 198 ASN A O 1
ATOM 1454 N N . CYS A 1 199 ? -12.694 10.862 -10.982 1.00 83.00 1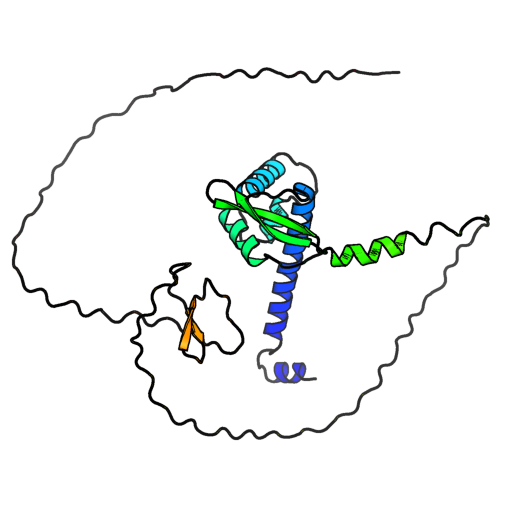99 CYS A N 1
ATOM 1455 C CA . CYS A 1 199 ? -11.467 11.640 -10.718 1.00 83.00 199 CYS A CA 1
ATOM 1456 C C . CYS A 1 199 ? -11.411 13.021 -11.382 1.00 83.00 199 CYS A C 1
ATOM 1458 O O . CYS A 1 199 ? -10.439 13.746 -11.177 1.00 83.00 199 CYS A O 1
ATOM 1460 N N . ARG A 1 200 ? -12.409 13.378 -12.201 1.00 81.12 200 ARG A N 1
ATOM 1461 C CA . ARG A 1 200 ? -12.444 14.584 -13.053 1.00 81.12 200 ARG A CA 1
ATOM 1462 C C . ARG A 1 200 ? -11.270 14.713 -14.035 1.00 81.12 200 ARG A C 1
ATOM 1464 O O . ARG A 1 200 ? -11.021 15.792 -14.562 1.00 81.12 200 ARG A O 1
ATOM 1471 N N . GLY A 1 201 ? -10.552 13.621 -14.293 1.00 81.75 201 GLY A N 1
ATOM 1472 C CA . GLY A 1 201 ? -9.450 13.585 -15.248 1.00 81.75 201 GLY A CA 1
ATOM 1473 C C . GLY A 1 201 ? -9.919 13.760 -16.694 1.00 81.75 201 GLY A C 1
ATOM 1474 O O . GLY A 1 201 ? -11.023 13.350 -17.051 1.00 81.75 201 GLY A O 1
ATOM 1475 N N . THR A 1 202 ? -9.045 14.339 -17.518 1.00 82.50 202 THR A N 1
ATOM 1476 C CA . THR A 1 202 ? -9.262 14.620 -18.952 1.00 82.50 202 THR A CA 1
ATOM 1477 C C . THR A 1 202 ? -8.488 13.677 -19.878 1.00 82.50 202 THR A C 1
ATOM 1479 O O . THR A 1 202 ? -8.458 13.867 -21.090 1.00 82.50 202 THR A O 1
ATOM 1482 N N . ARG A 1 203 ? -7.823 12.661 -19.313 1.00 82.38 203 ARG A N 1
ATOM 1483 C CA . ARG A 1 203 ? -7.089 11.642 -20.071 1.00 82.38 203 ARG A CA 1
ATOM 1484 C C . ARG A 1 203 ? -7.925 10.378 -20.157 1.00 82.38 203 ARG A C 1
ATOM 1486 O O . ARG A 1 203 ? -8.296 9.815 -19.123 1.00 82.38 203 ARG A O 1
ATOM 1493 N N . PHE A 1 204 ? -8.161 9.921 -21.377 1.00 82.94 204 PHE A N 1
ATOM 1494 C CA . PHE A 1 204 ? -9.012 8.777 -21.648 1.00 82.94 204 PHE A CA 1
ATOM 1495 C C . PHE A 1 204 ? -8.325 7.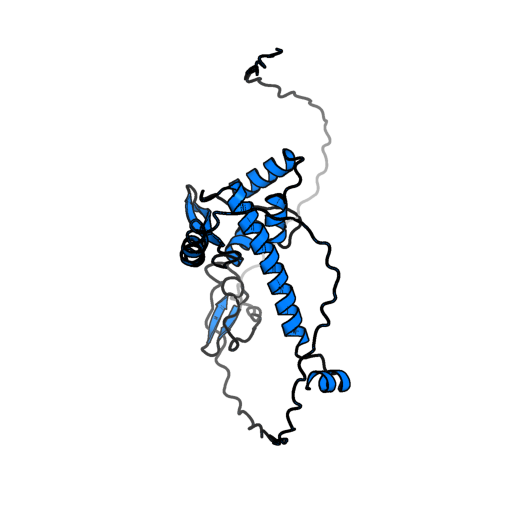783 -22.588 1.00 82.94 204 PHE A C 1
ATOM 1497 O O . PHE A 1 204 ? -7.428 8.126 -23.350 1.00 82.94 204 PHE A O 1
ATOM 1504 N N . TRP A 1 205 ? -8.744 6.536 -22.473 1.00 81.00 205 TRP A N 1
ATOM 1505 C CA . TRP A 1 205 ? -8.521 5.437 -23.393 1.00 81.00 205 TRP A CA 1
ATOM 1506 C C . TRP A 1 205 ? -9.714 5.353 -24.341 1.00 81.00 205 TRP A C 1
ATOM 1508 O O . TRP A 1 205 ? -10.842 5.560 -23.884 1.00 81.00 205 TRP A O 1
ATOM 1518 N N . ARG A 1 206 ? -9.494 4.999 -25.608 1.00 80.69 206 ARG A N 1
ATOM 1519 C CA . ARG A 1 206 ? -10.576 4.729 -26.562 1.00 80.69 206 ARG A CA 1
ATOM 1520 C C . ARG A 1 206 ? -10.585 3.244 -26.918 1.00 80.69 206 ARG A C 1
ATOM 1522 O O . ARG A 1 206 ? -9.577 2.722 -27.388 1.00 80.69 206 ARG A O 1
ATOM 1529 N N . ARG A 1 207 ? -11.708 2.563 -26.668 1.00 77.44 207 ARG A N 1
ATOM 1530 C CA . ARG A 1 207 ? -11.940 1.195 -27.163 1.00 77.44 207 ARG A CA 1
ATOM 1531 C C . ARG A 1 207 ? -12.356 1.228 -28.635 1.00 77.44 207 ARG A C 1
ATOM 1533 O O . ARG A 1 207 ? -12.953 2.212 -29.073 1.00 77.44 207 ARG A O 1
ATOM 1540 N N . LEU A 1 208 ? -12.110 0.134 -29.361 1.00 71.81 208 LEU A N 1
ATOM 1541 C CA . LEU A 1 208 ? -12.560 -0.057 -30.750 1.00 71.81 208 LEU A CA 1
ATOM 1542 C C . LEU A 1 208 ? -14.071 0.192 -30.924 1.00 71.81 208 LEU A C 1
ATOM 1544 O O . LEU A 1 208 ? -14.494 0.796 -31.903 1.00 71.81 208 LEU A O 1
ATOM 1548 N N . GLU A 1 209 ? -14.876 -0.150 -29.917 1.00 75.44 209 GLU A N 1
ATOM 1549 C CA . GLU A 1 209 ? -16.334 0.049 -29.895 1.00 75.44 209 GLU A CA 1
ATOM 1550 C C . GLU A 1 209 ? -16.771 1.466 -29.458 1.00 75.44 209 GLU A C 1
ATOM 1552 O O . GLU A 1 209 ? -17.890 1.680 -29.003 1.00 75.44 209 GLU A O 1
ATOM 1557 N N . SER A 1 210 ? -15.896 2.469 -29.582 1.00 69.94 210 SER A N 1
ATOM 1558 C CA . SER A 1 210 ? -16.187 3.891 -29.308 1.00 69.94 210 SER A CA 1
ATOM 1559 C C . SER A 1 210 ? -16.472 4.277 -27.845 1.00 69.94 210 SER A C 1
ATOM 1561 O O . SER A 1 210 ? -16.838 5.422 -27.576 1.00 69.94 210 SER A O 1
ATOM 1563 N N . ALA A 1 211 ? -16.244 3.387 -26.875 1.00 79.19 211 ALA A N 1
ATOM 1564 C CA . ALA A 1 211 ? -16.322 3.728 -25.453 1.00 79.19 211 ALA A CA 1
ATOM 1565 C C . ALA A 1 211 ? -15.032 4.409 -24.952 1.00 79.19 211 ALA A C 1
ATOM 1567 O O . ALA A 1 211 ? -13.921 3.930 -25.203 1.00 79.19 211 ALA A O 1
ATOM 1568 N N . TRP A 1 212 ? -15.183 5.499 -24.190 1.00 81.00 212 TRP A N 1
ATOM 1569 C CA . TRP A 1 212 ? -14.078 6.218 -23.549 1.00 81.00 212 TRP A CA 1
ATOM 1570 C C . TRP A 1 212 ? -13.921 5.799 -22.085 1.00 81.00 212 TRP A C 1
ATOM 1572 O O . TRP A 1 212 ? -14.883 5.820 -21.319 1.00 81.00 212 TRP A O 1
ATOM 1582 N N . LEU A 1 213 ? -12.700 5.459 -21.663 1.00 82.94 213 LEU A N 1
ATOM 1583 C CA . LEU A 1 213 ? -12.400 5.057 -20.283 1.00 82.94 213 LEU A CA 1
ATOM 1584 C C . LEU A 1 213 ? -11.358 5.976 -19.660 1.00 82.94 213 LEU A C 1
ATOM 1586 O O . LEU A 1 213 ? -10.324 6.245 -20.255 1.00 82.94 213 LEU A O 1
ATOM 1590 N N . CYS A 1 214 ? -11.588 6.453 -18.439 1.00 83.06 214 CYS A N 1
ATOM 1591 C CA . CYS A 1 214 ? -10.623 7.330 -17.781 1.00 83.06 214 CYS A CA 1
ATOM 1592 C C . CYS A 1 214 ? -9.316 6.595 -17.461 1.00 83.06 214 CYS A C 1
ATOM 1594 O O . CYS A 1 214 ? -9.322 5.615 -16.719 1.00 83.06 214 CYS A O 1
ATOM 1596 N N . ARG A 1 215 ? -8.189 7.143 -17.924 1.00 84.19 215 ARG A N 1
ATOM 1597 C CA . ARG A 1 215 ? -6.853 6.553 -17.756 1.00 84.19 215 ARG A CA 1
ATOM 1598 C C . ARG A 1 215 ? -6.369 6.503 -16.308 1.00 84.19 215 ARG A C 1
ATOM 1600 O O . ARG A 1 215 ? -5.508 5.699 -15.974 1.00 84.19 215 ARG A O 1
ATOM 1607 N N . THR A 1 216 ? -6.914 7.364 -15.454 1.00 80.81 216 THR A N 1
ATOM 1608 C CA . THR A 1 216 ? -6.561 7.421 -14.029 1.00 80.81 216 THR A CA 1
ATOM 1609 C C . THR A 1 216 ? -7.399 6.457 -13.191 1.00 80.81 216 THR A C 1
ATOM 1611 O O . THR A 1 216 ? -6.908 5.920 -12.205 1.00 80.81 216 THR A O 1
ATOM 1614 N N . CYS A 1 217 ? -8.667 6.247 -13.556 1.00 80.69 217 CYS A N 1
ATOM 1615 C CA . CYS A 1 217 ? -9.575 5.373 -12.804 1.00 80.69 217 CYS A CA 1
ATOM 1616 C C . CYS A 1 217 ? -9.578 3.931 -13.308 1.00 80.69 217 CYS A C 1
ATOM 1618 O O . CYS A 1 217 ? -9.913 3.033 -12.542 1.00 80.69 217 CYS A O 1
ATOM 1620 N N . HIS A 1 218 ? -9.211 3.717 -14.570 1.00 76.62 218 HIS A N 1
ATOM 1621 C CA . HIS A 1 218 ? -9.162 2.408 -15.197 1.00 76.62 218 HIS A CA 1
ATOM 1622 C C . HIS A 1 218 ? -7.748 2.188 -15.757 1.00 76.62 218 HIS A C 1
ATOM 1624 O O . HIS A 1 218 ? -7.358 2.886 -16.704 1.00 76.62 218 HIS A O 1
ATOM 1630 N N . PRO A 1 219 ? -6.955 1.265 -15.178 1.00 71.06 219 PRO A N 1
ATOM 1631 C CA . PRO A 1 219 ? -5.717 0.824 -15.814 1.00 71.06 219 PRO A CA 1
ATOM 1632 C C . PRO A 1 219 ? -6.042 0.247 -17.202 1.00 71.06 219 PRO A C 1
ATOM 1634 O O . PRO A 1 219 ? -7.158 -0.227 -17.422 1.00 71.06 219 PRO A O 1
ATOM 1637 N N . ALA A 1 220 ? -5.109 0.375 -18.151 1.00 64.50 220 ALA A N 1
ATOM 1638 C CA . ALA A 1 220 ? -5.335 0.059 -19.564 1.00 64.50 220 ALA A CA 1
ATOM 1639 C C . ALA A 1 220 ? -5.974 -1.338 -19.731 1.00 64.50 220 ALA A C 1
ATOM 1641 O O . ALA A 1 220 ? -5.377 -2.321 -19.290 1.00 64.50 220 ALA A O 1
ATOM 1642 N N . PRO A 1 221 ? -7.185 -1.444 -20.305 1.00 60.59 221 PRO A N 1
ATOM 1643 C CA . PRO A 1 221 ? -7.831 -2.736 -20.470 1.00 60.59 221 PRO A CA 1
ATOM 1644 C C . PRO A 1 221 ? -7.349 -3.399 -21.764 1.00 60.59 221 PRO A C 1
ATOM 1646 O O . PRO A 1 221 ? -7.759 -2.945 -22.818 1.00 60.59 221 PRO A O 1
ATOM 1649 N N . SER A 1 222 ? -6.521 -4.447 -21.655 1.00 65.81 222 SER A N 1
ATOM 1650 C CA . SER A 1 222 ? -6.072 -5.349 -22.745 1.00 65.81 222 SER A CA 1
ATOM 1651 C C . SER A 1 222 ? -5.518 -4.680 -24.027 1.00 65.81 222 SER A C 1
ATOM 1653 O O . SER A 1 222 ? -5.398 -3.461 -24.115 1.00 65.81 222 SER A O 1
ATOM 1655 N N . GLU A 1 223 ? -5.067 -5.486 -24.998 1.00 62.22 223 GLU A N 1
ATOM 1656 C CA . GLU A 1 223 ? -4.319 -5.040 -26.194 1.00 62.22 223 GLU A CA 1
ATOM 1657 C C . GLU A 1 223 ? -5.133 -4.174 -27.183 1.00 62.22 223 GLU A C 1
ATOM 1659 O O . GLU A 1 223 ? -4.554 -3.517 -28.044 1.00 62.22 223 GLU A O 1
ATOM 1664 N N . ASP A 1 224 ? -6.456 -4.077 -27.020 1.00 61.03 224 ASP A N 1
ATOM 1665 C CA . ASP A 1 224 ? -7.375 -3.480 -28.006 1.00 61.03 224 ASP A CA 1
ATOM 1666 C C . ASP A 1 224 ? -7.643 -1.973 -27.812 1.00 61.03 224 ASP A C 1
ATOM 1668 O O . ASP A 1 224 ? -8.711 -1.457 -28.168 1.00 61.03 224 ASP A O 1
ATOM 1672 N N . VAL A 1 225 ? -6.713 -1.241 -27.192 1.00 64.75 225 VAL A N 1
ATOM 1673 C CA . VAL A 1 225 ? -6.944 0.147 -26.764 1.00 64.75 225 VAL A CA 1
ATOM 1674 C C . VAL A 1 225 ? -5.850 1.087 -27.248 1.00 64.75 225 VAL A C 1
ATOM 1676 O O . VAL A 1 225 ? -4.677 0.947 -26.911 1.00 64.75 225 VAL A O 1
ATOM 1679 N N . ILE A 1 226 ? -6.264 2.131 -27.968 1.00 67.56 226 ILE A N 1
ATOM 1680 C CA . ILE A 1 226 ? -5.367 3.175 -28.468 1.00 67.56 226 ILE A CA 1
ATOM 1681 C C . ILE A 1 226 ? -5.322 4.327 -27.453 1.00 67.56 226 ILE A C 1
ATOM 1683 O O . ILE A 1 226 ? -6.352 4.829 -26.988 1.00 67.56 226 ILE A O 1
ATOM 1687 N N . ALA A 1 227 ? -4.108 4.747 -27.083 1.00 63.25 227 ALA A N 1
ATOM 1688 C CA . ALA A 1 227 ? -3.893 5.941 -26.271 1.00 63.25 227 ALA A CA 1
ATOM 1689 C C . ALA A 1 227 ? -4.139 7.195 -27.122 1.00 63.25 227 ALA A C 1
ATOM 1691 O O . ALA A 1 227 ? -3.276 7.579 -27.907 1.00 63.25 227 ALA A O 1
ATOM 1692 N N . GLU A 1 228 ? -5.269 7.873 -26.935 1.00 64.19 228 GLU A N 1
ATOM 1693 C CA . GLU A 1 228 ? -5.520 9.168 -27.574 1.00 64.19 228 GLU A CA 1
ATOM 1694 C C . GLU A 1 228 ? -5.451 10.299 -26.540 1.00 64.19 228 GLU A C 1
ATOM 1696 O O . GLU A 1 228 ? -6.085 10.267 -25.481 1.00 64.19 228 GLU A O 1
ATOM 1701 N N . SER A 1 229 ? -4.647 11.325 -26.826 1.00 57.06 229 SER A N 1
ATOM 1702 C CA . SER A 1 229 ? -4.726 12.593 -26.105 1.00 57.06 229 SER A CA 1
ATOM 1703 C C . SER A 1 229 ? -5.939 13.368 -26.608 1.00 57.06 229 SER A C 1
ATOM 1705 O O . SER A 1 229 ? -6.057 13.598 -27.810 1.00 57.06 229 SER A O 1
ATOM 1707 N N . TRP A 1 230 ? -6.807 13.792 -25.688 1.00 60.25 230 TRP A N 1
ATOM 1708 C CA . TRP A 1 230 ? -7.952 14.653 -25.982 1.00 60.25 230 TRP A CA 1
ATOM 1709 C C . TRP A 1 230 ? -7.507 15.867 -26.820 1.00 60.25 230 TRP A C 1
ATOM 1711 O O . TRP A 1 230 ? -6.602 16.583 -26.374 1.00 60.25 230 TRP A O 1
ATOM 1721 N N . PRO A 1 231 ? -8.087 16.124 -28.007 1.00 56.78 231 PRO A N 1
ATOM 1722 C CA . PRO A 1 231 ? -7.799 17.357 -28.725 1.00 56.78 231 PRO A CA 1
ATOM 1723 C C . PRO A 1 231 ? -8.279 18.534 -27.863 1.00 56.78 231 PRO A C 1
ATOM 1725 O O . PRO A 1 231 ? -9.369 18.447 -27.291 1.00 56.78 231 PRO A O 1
ATOM 1728 N N . PRO A 1 232 ? -7.496 19.618 -27.707 1.00 49.44 232 PRO A N 1
ATOM 1729 C CA . PRO A 1 232 ? -7.962 20.780 -26.959 1.00 49.44 232 PRO A CA 1
ATOM 1730 C C . PRO A 1 232 ? -9.315 21.196 -27.534 1.00 49.44 232 PRO A C 1
ATOM 1732 O O . PRO A 1 232 ? -9.466 21.252 -28.755 1.00 49.44 232 PRO A O 1
ATOM 1735 N N . ALA A 1 233 ? -10.307 21.401 -26.661 1.00 55.47 233 ALA A N 1
ATOM 1736 C CA . ALA A 1 233 ? -11.615 21.867 -27.094 1.00 55.47 233 ALA A CA 1
ATOM 1737 C C . ALA A 1 233 ? -11.387 23.082 -27.998 1.00 55.47 233 ALA A C 1
ATOM 1739 O O . ALA A 1 233 ? -10.733 24.039 -27.573 1.00 55.47 233 ALA A O 1
ATOM 1740 N N . GLY A 1 234 ? -11.857 23.004 -29.247 1.00 53.56 234 GLY A N 1
ATOM 1741 C CA . GLY A 1 234 ? -11.841 24.155 -30.141 1.00 53.56 234 GLY A CA 1
ATOM 1742 C C . GLY A 1 234 ? -12.463 25.355 -29.422 1.00 53.56 234 GLY A C 1
ATOM 1743 O O . GLY A 1 234 ? -13.292 25.149 -28.523 1.00 53.56 234 GLY A O 1
ATOM 1744 N N . PRO A 1 235 ? -12.031 26.589 -29.740 1.00 45.16 235 PRO A N 1
ATOM 1745 C CA . PRO A 1 235 ? -12.585 27.778 -29.113 1.00 45.16 235 PRO A CA 1
ATOM 1746 C C . PRO A 1 235 ? -14.106 27.689 -29.215 1.00 45.16 235 PRO A C 1
ATOM 1748 O O . PRO A 1 235 ? -14.649 27.599 -30.310 1.00 45.16 235 PRO A O 1
ATOM 1751 N N . LYS A 1 236 ? -14.783 27.612 -28.063 1.00 50.81 236 LYS A N 1
ATOM 1752 C CA . LYS A 1 236 ? -16.236 27.750 -28.022 1.00 50.81 236 LYS A CA 1
ATOM 1753 C C . LYS A 1 236 ? -16.519 29.105 -28.639 1.00 50.81 236 LYS A C 1
ATOM 1755 O O . LYS A 1 236 ? -16.080 30.096 -28.056 1.00 50.81 236 LYS A O 1
ATOM 1760 N N . ASP A 1 237 ? -17.182 29.122 -29.789 1.00 50.53 237 ASP A N 1
ATOM 1761 C CA . ASP A 1 237 ? -17.658 30.343 -30.419 1.00 50.53 237 ASP A CA 1
ATOM 1762 C C . ASP A 1 237 ? -18.337 31.191 -29.342 1.00 50.53 237 ASP A C 1
ATOM 1764 O O . ASP A 1 237 ? -19.369 30.823 -28.771 1.00 50.53 237 ASP A O 1
ATOM 1768 N N . ALA A 1 238 ? -17.655 32.271 -28.966 1.00 42.00 238 ALA A N 1
ATOM 1769 C CA . ALA A 1 238 ? -18.192 33.257 -28.061 1.00 42.00 238 ALA A CA 1
ATOM 1770 C C . ALA A 1 238 ? -19.330 33.936 -28.827 1.00 42.00 238 ALA A C 1
ATOM 1772 O O . ALA A 1 238 ? -19.078 34.431 -29.927 1.00 42.00 238 ALA A O 1
ATOM 1773 N N . PRO A 1 239 ? -20.570 33.952 -28.313 1.00 51.03 239 PRO A N 1
ATOM 1774 C CA . PRO A 1 239 ? -21.602 34.751 -28.945 1.00 51.03 239 PRO A CA 1
ATOM 1775 C C . PRO A 1 239 ? -21.154 36.215 -28.922 1.00 51.03 239 PRO A C 1
ATOM 1777 O O . PRO A 1 239 ? -20.787 36.737 -27.864 1.00 51.03 239 PRO A O 1
ATOM 1780 N N . ASP A 1 240 ? -21.163 36.841 -30.101 1.00 47.62 240 ASP A N 1
ATOM 1781 C CA . ASP A 1 240 ? -20.960 38.272 -30.297 1.00 47.62 240 ASP A CA 1
ATOM 1782 C C . ASP A 1 240 ? -21.767 39.052 -29.258 1.00 47.62 240 ASP A C 1
ATOM 1784 O O . ASP A 1 240 ? -22.996 38.976 -29.203 1.00 47.62 240 ASP A O 1
ATOM 1788 N N . SER A 1 241 ? -21.055 39.792 -28.413 1.00 47.00 241 SER A N 1
ATOM 1789 C CA . SER A 1 241 ? -21.637 40.672 -27.409 1.00 47.00 241 SER A CA 1
ATOM 1790 C C . SER A 1 241 ? -21.517 42.111 -27.920 1.00 47.00 241 SER A C 1
ATOM 1792 O O . SER A 1 241 ? -20.403 42.642 -27.955 1.00 47.00 241 SER A O 1
ATOM 1794 N N . PRO A 1 242 ? -22.613 42.763 -28.357 1.00 59.88 242 PRO A N 1
ATOM 1795 C CA . PRO A 1 242 ? -22.571 44.144 -28.808 1.00 59.88 242 PRO A CA 1
ATOM 1796 C C . PRO A 1 242 ? -22.997 45.077 -27.667 1.00 59.88 242 PRO A C 1
ATOM 1798 O O . PRO A 1 242 ? -24.167 45.102 -27.296 1.00 59.88 242 PRO A O 1
ATOM 1801 N N . ASN A 1 243 ? -22.037 45.825 -27.117 1.00 44.59 243 ASN A N 1
ATOM 1802 C CA . ASN A 1 243 ? -22.147 47.084 -26.347 1.00 44.59 243 ASN A CA 1
ATOM 1803 C C . ASN A 1 243 ? -21.040 47.105 -25.285 1.00 44.59 243 ASN A C 1
ATOM 1805 O O . ASN A 1 243 ? -20.808 46.117 -24.606 1.00 44.59 243 ASN A O 1
ATOM 1809 N N . GLY A 1 244 ? -20.337 48.193 -25.018 1.00 40.03 244 GLY A N 1
ATOM 1810 C CA . GLY A 1 244 ? -20.492 49.569 -25.443 1.00 40.03 244 GLY A CA 1
ATOM 1811 C C . GLY A 1 244 ? -19.422 50.382 -24.713 1.00 40.03 244 GLY A C 1
ATOM 1812 O O . GLY A 1 244 ? -18.940 50.003 -23.646 1.00 40.03 244 GLY A O 1
ATOM 1813 N N . SER A 1 245 ? -19.025 51.477 -25.341 1.00 49.78 245 SER A N 1
ATOM 1814 C CA . SER A 1 245 ? -18.095 52.485 -24.848 1.00 49.78 245 SER A CA 1
ATOM 1815 C C . SER A 1 245 ? -18.393 52.930 -23.409 1.00 49.78 245 SER A C 1
ATOM 1817 O O . SER A 1 245 ? -19.535 53.230 -23.072 1.00 49.78 245 SER A O 1
ATOM 1819 N N . GLY A 1 246 ? -17.352 53.042 -22.578 1.00 41.44 246 GLY A N 1
ATOM 1820 C CA . GLY A 1 246 ? -17.476 53.451 -21.176 1.00 41.44 246 GLY A CA 1
ATOM 1821 C C . GLY A 1 246 ? -16.153 53.899 -20.555 1.00 41.44 246 GLY A C 1
ATOM 1822 O O . GLY A 1 246 ? -15.587 53.213 -19.719 1.00 41.44 246 GLY A O 1
ATOM 1823 N N . VAL A 1 247 ? -15.656 55.030 -21.050 1.00 44.72 247 VAL A N 1
ATOM 1824 C CA . VAL A 1 247 ? -14.803 56.059 -20.425 1.00 44.72 247 VAL A CA 1
ATOM 1825 C C . VAL A 1 247 ? -14.255 55.788 -19.003 1.00 44.72 247 VAL A C 1
ATOM 1827 O O . VAL A 1 247 ? -15.002 55.763 -18.033 1.00 44.72 247 VAL A O 1
ATOM 1830 N N . GLY A 1 248 ? -12.921 55.715 -18.915 1.00 46.00 248 GLY A N 1
ATOM 1831 C CA . GLY A 1 248 ? -12.026 56.390 -17.957 1.00 46.00 248 GLY A CA 1
ATOM 1832 C C . GLY A 1 248 ? -12.350 56.456 -16.456 1.00 46.00 248 GLY A C 1
ATOM 1833 O O . GLY A 1 248 ? -13.332 57.069 -16.050 1.00 46.00 248 GLY A O 1
ATOM 1834 N N . ARG A 1 249 ? -11.382 56.019 -15.635 1.00 43.81 249 ARG A N 1
ATOM 1835 C CA . ARG A 1 249 ? -10.852 56.790 -14.490 1.00 43.81 249 ARG A CA 1
ATOM 1836 C C . ARG A 1 249 ? -9.553 56.178 -13.949 1.00 43.81 249 ARG A C 1
ATOM 1838 O O . ARG A 1 249 ? -9.494 54.988 -13.655 1.00 43.81 249 ARG A O 1
ATOM 1845 N N . GLU A 1 250 ? -8.539 57.034 -13.840 1.00 46.88 250 GLU A N 1
ATOM 1846 C CA . GLU A 1 250 ? -7.337 56.887 -13.007 1.00 46.88 250 GLU A CA 1
ATOM 1847 C C . GLU A 1 250 ? -7.665 56.489 -11.563 1.00 46.88 250 GLU A C 1
ATOM 1849 O O . GLU A 1 250 ? -8.739 56.819 -11.049 1.00 46.88 250 GLU A O 1
ATOM 1854 N N . PRO A 1 251 ? -6.683 55.905 -10.864 1.00 57.56 251 PRO A N 1
ATOM 1855 C CA . PRO A 1 251 ? -6.435 56.376 -9.509 1.00 57.56 251 PRO A CA 1
ATOM 1856 C C . PRO A 1 251 ? -4.998 56.867 -9.295 1.00 57.56 251 PRO A C 1
ATOM 1858 O O . PRO A 1 251 ? -4.011 56.175 -9.554 1.00 57.56 251 PRO A O 1
ATOM 1861 N N . GLU A 1 252 ? -4.946 58.089 -8.768 1.00 46.78 252 GLU A N 1
ATOM 1862 C CA . GLU A 1 252 ? -3.793 58.795 -8.230 1.00 46.78 252 GLU A CA 1
ATOM 1863 C C . GLU A 1 252 ? -3.111 58.063 -7.062 1.00 46.78 252 GLU A C 1
ATOM 1865 O O . GLU A 1 252 ? -3.695 57.274 -6.317 1.00 46.78 252 GLU A O 1
ATOM 1870 N N . ARG A 1 253 ? -1.835 58.414 -6.894 1.00 50.16 253 ARG A N 1
ATOM 1871 C CA . ARG A 1 253 ? -0.950 58.098 -5.770 1.00 50.16 253 ARG A CA 1
ATOM 1872 C C . ARG A 1 253 ? -1.391 58.765 -4.456 1.00 50.16 253 ARG A C 1
ATOM 1874 O O . ARG A 1 253 ? -1.666 59.956 -4.442 1.00 50.16 253 ARG A O 1
ATOM 1881 N N . ALA A 1 254 ? -1.196 58.061 -3.341 1.00 47.75 254 ALA A N 1
ATOM 1882 C CA . ALA A 1 254 ? -0.773 58.609 -2.038 1.00 47.75 254 ALA A CA 1
ATOM 1883 C C . ALA A 1 254 ? -0.085 57.456 -1.272 1.00 47.75 254 ALA A C 1
ATOM 1885 O O . ALA A 1 254 ? -0.667 56.387 -1.133 1.00 47.75 254 ALA A O 1
ATOM 1886 N N . VAL A 1 255 ? 1.231 57.444 -1.034 1.00 45.72 255 VAL A N 1
ATOM 1887 C CA . VAL A 1 255 ? 2.029 58.196 -0.041 1.00 45.72 255 VAL A CA 1
ATOM 1888 C C . VAL A 1 255 ? 1.562 57.999 1.410 1.00 45.72 255 VAL A C 1
ATOM 1890 O O . VAL A 1 255 ? 0.629 58.649 1.856 1.00 45.72 255 VAL A O 1
ATOM 1893 N N . GLY A 1 256 ? 2.339 57.187 2.142 1.00 42.53 256 GLY A N 1
ATOM 1894 C CA . GLY A 1 256 ? 2.805 57.487 3.502 1.00 42.53 256 GLY A CA 1
ATOM 1895 C C . GLY A 1 256 ? 1.985 56.963 4.686 1.00 42.53 256 GLY A C 1
ATOM 1896 O O . GLY A 1 256 ? 0.899 57.460 4.940 1.00 42.53 256 GLY A O 1
ATOM 1897 N N . ALA A 1 257 ? 2.581 56.060 5.479 1.00 41.16 257 ALA A N 1
ATOM 1898 C CA . ALA A 1 257 ? 2.680 56.189 6.943 1.00 41.16 257 ALA A CA 1
ATOM 1899 C C . ALA A 1 257 ? 3.479 55.020 7.561 1.00 41.16 257 ALA A C 1
ATOM 1901 O O . ALA A 1 257 ? 3.030 53.879 7.622 1.00 41.16 257 ALA A O 1
ATOM 1902 N N . THR A 1 258 ? 4.673 55.344 8.044 1.00 46.28 258 THR A N 1
ATOM 1903 C CA . THR A 1 258 ? 5.487 54.630 9.037 1.00 46.28 258 THR A CA 1
ATOM 1904 C C . THR A 1 258 ? 4.883 54.831 10.429 1.00 46.28 258 THR A C 1
ATOM 1906 O O . THR A 1 258 ? 4.737 55.994 10.772 1.00 46.28 258 THR A O 1
ATOM 1909 N N . VAL A 1 259 ? 4.645 53.790 11.251 1.00 41.25 259 VAL A N 1
ATOM 1910 C CA . VAL A 1 259 ? 4.716 53.839 12.741 1.00 41.25 259 VAL A CA 1
ATOM 1911 C C . VAL A 1 259 ? 4.885 52.420 13.350 1.00 41.25 259 VAL A C 1
ATOM 1913 O O . VAL A 1 259 ? 4.043 51.554 13.157 1.00 41.25 259 VAL A O 1
ATOM 1916 N N . ALA A 1 260 ? 5.987 52.255 14.096 1.00 37.66 260 ALA A N 1
ATOM 1917 C CA . ALA A 1 260 ? 6.239 51.503 15.346 1.00 37.66 260 ALA A CA 1
ATOM 1918 C C . ALA A 1 260 ? 5.776 50.035 15.585 1.00 37.66 260 ALA A C 1
ATOM 1920 O O . ALA A 1 260 ? 4.596 49.731 15.715 1.00 37.66 260 ALA A O 1
ATOM 1921 N N . ALA A 1 261 ? 6.769 49.171 15.854 1.00 41.56 261 ALA A N 1
ATOM 1922 C CA . ALA A 1 261 ? 6.746 48.133 16.908 1.00 41.56 261 ALA A CA 1
ATOM 1923 C C . ALA A 1 261 ? 6.879 48.815 18.303 1.00 41.56 261 ALA A C 1
ATOM 1925 O O . ALA A 1 261 ? 7.344 49.958 18.302 1.00 41.56 261 ALA A O 1
ATOM 1926 N N . PRO A 1 262 ? 6.568 48.211 19.482 1.00 52.94 262 PRO A N 1
ATOM 1927 C CA . PRO A 1 262 ? 6.691 46.790 19.853 1.00 52.94 262 PRO A CA 1
ATOM 1928 C C . PRO A 1 262 ? 5.529 46.241 20.721 1.00 52.94 262 PRO A C 1
ATOM 1930 O O . PRO A 1 262 ? 4.606 46.964 21.086 1.00 52.94 262 PRO A O 1
ATOM 1933 N N . GLY A 1 263 ? 5.581 44.956 21.085 1.00 41.75 263 GLY A N 1
ATOM 1934 C CA . GLY A 1 263 ? 4.647 44.395 22.064 1.00 41.75 263 GLY A CA 1
ATOM 1935 C C . GLY A 1 263 ? 4.792 42.895 22.275 1.00 41.75 263 GLY A C 1
ATOM 1936 O O . GLY A 1 263 ? 4.005 42.121 21.737 1.00 41.75 263 GLY A O 1
ATOM 1937 N N . ASP A 1 264 ? 5.784 42.511 23.077 1.00 47.66 264 ASP A N 1
ATOM 1938 C CA . ASP A 1 264 ? 5.780 41.262 23.833 1.00 47.66 264 ASP A CA 1
ATOM 1939 C C . ASP A 1 264 ? 4.486 41.146 24.651 1.00 47.66 264 ASP A C 1
ATOM 1941 O O . ASP A 1 264 ? 4.137 42.048 25.415 1.00 47.66 264 ASP A O 1
ATOM 1945 N N . ALA A 1 265 ? 3.784 40.024 24.511 1.00 47.62 265 ALA A N 1
ATOM 1946 C CA . ALA A 1 265 ? 2.777 39.597 25.469 1.00 47.62 265 ALA A CA 1
ATOM 1947 C C . ALA A 1 265 ? 2.753 38.071 25.522 1.00 47.62 265 ALA A C 1
ATOM 1949 O O . ALA A 1 265 ? 2.212 37.378 24.657 1.00 47.62 265 ALA A O 1
ATOM 1950 N N . GLU A 1 266 ? 3.391 37.589 26.580 1.00 43.00 266 GLU A N 1
ATOM 1951 C CA . GLU A 1 266 ? 3.235 36.290 27.203 1.00 43.00 266 GLU A CA 1
ATOM 1952 C C . GLU A 1 266 ? 1.808 35.739 27.066 1.00 43.00 266 GLU A C 1
ATOM 1954 O O . GLU A 1 266 ? 0.824 36.368 27.461 1.00 43.00 266 GLU A O 1
ATOM 1959 N N . ARG A 1 267 ? 1.690 34.505 26.568 1.00 47.38 267 ARG A N 1
ATOM 1960 C CA . ARG A 1 267 ? 0.500 33.684 26.808 1.00 47.38 267 ARG A CA 1
ATOM 1961 C C . ARG A 1 267 ? 0.906 32.360 27.431 1.00 47.38 267 ARG A C 1
ATOM 1963 O O . ARG A 1 267 ? 0.879 31.298 26.820 1.00 47.38 267 ARG A O 1
ATOM 1970 N N . THR A 1 268 ? 1.312 32.483 28.683 1.00 47.78 268 THR A N 1
ATOM 1971 C CA . THR A 1 268 ? 1.392 31.437 29.695 1.00 47.78 268 THR A CA 1
ATOM 1972 C C . THR A 1 268 ? -0.017 31.068 30.164 1.00 47.78 268 THR A C 1
ATOM 1974 O O . THR A 1 268 ? -0.822 31.936 30.494 1.00 47.78 268 THR A O 1
ATOM 1977 N N . GLY A 1 269 ? -0.301 29.766 30.245 1.00 41.91 269 GLY A N 1
ATOM 1978 C CA . GLY A 1 269 ? -1.406 29.212 31.034 1.00 41.91 269 GLY A CA 1
ATOM 1979 C C . GLY A 1 269 ? -1.976 27.900 30.474 1.00 41.91 269 GLY A C 1
ATOM 1980 O O . GLY A 1 269 ? -2.078 27.758 29.260 1.00 41.91 269 GLY A O 1
ATOM 1981 N N . PRO A 1 270 ? -2.467 26.974 31.318 1.00 52.94 270 PRO A N 1
ATOM 1982 C CA . PRO A 1 270 ? -1.906 26.520 32.584 1.00 52.94 270 PRO A CA 1
ATOM 1983 C C . PRO A 1 270 ? -1.599 25.008 32.579 1.00 52.94 270 PRO A C 1
ATOM 1985 O O . PRO A 1 270 ? -2.219 24.201 31.887 1.00 52.94 270 PRO A O 1
ATOM 1988 N N . LEU A 1 271 ? -0.649 24.654 33.445 1.00 44.19 271 LEU A N 1
ATOM 1989 C CA . LEU A 1 271 ? -0.347 23.320 33.957 1.00 44.19 271 LEU A CA 1
ATOM 1990 C C . LEU A 1 271 ? -1.608 22.479 34.218 1.00 44.19 271 LEU A C 1
ATOM 1992 O O . LEU A 1 271 ? -2.392 22.792 35.115 1.00 44.19 271 LEU A O 1
ATOM 1996 N N . ARG A 1 272 ? -1.728 21.334 33.536 1.00 47.56 272 ARG A N 1
ATOM 1997 C CA . ARG A 1 272 ? -2.417 20.171 34.102 1.00 47.56 272 ARG A CA 1
ATOM 1998 C C . ARG A 1 272 ? -1.403 19.100 34.471 1.00 47.56 272 ARG A C 1
ATOM 2000 O O . ARG A 1 272 ? -0.861 18.389 33.634 1.00 47.56 272 ARG A O 1
ATOM 2007 N N . GLN A 1 273 ? -1.180 19.052 35.776 1.00 47.47 273 GLN A N 1
ATOM 2008 C CA . GLN A 1 273 ? -0.636 17.951 36.547 1.00 47.47 273 GLN A CA 1
ATOM 2009 C C . GLN A 1 273 ? -1.228 16.611 36.081 1.00 47.47 273 GLN A C 1
ATOM 2011 O O . GLN A 1 273 ? -2.435 16.411 36.178 1.00 47.47 273 GLN A O 1
ATOM 2016 N N . TYR A 1 274 ? -0.380 15.674 35.661 1.00 47.25 274 TYR A N 1
ATOM 2017 C CA . TYR A 1 274 ? -0.597 14.260 35.953 1.00 47.25 274 TYR A CA 1
ATOM 2018 C C . TYR A 1 274 ? 0.704 13.686 36.498 1.00 47.25 274 TYR A C 1
ATOM 2020 O O . TYR A 1 274 ? 1.714 13.552 35.813 1.00 47.25 274 TYR A O 1
ATOM 2028 N N . LEU A 1 275 ? 0.648 13.457 37.804 1.00 49.59 275 LEU A N 1
ATOM 2029 C CA . LEU A 1 275 ? 1.667 12.877 38.650 1.00 49.59 275 LEU A CA 1
ATOM 2030 C C . LEU A 1 275 ? 1.981 11.437 38.229 1.00 49.59 275 LEU A C 1
ATOM 2032 O O . LEU A 1 275 ? 1.082 10.614 38.077 1.00 49.59 275 LEU A O 1
ATOM 2036 N N . ASN A 1 276 ? 3.281 11.166 38.118 1.00 39.88 276 ASN A N 1
ATOM 2037 C CA . ASN A 1 276 ? 3.990 10.053 38.751 1.00 39.88 276 ASN A CA 1
ATOM 2038 C C . ASN A 1 276 ? 3.142 8.834 39.139 1.00 39.88 276 ASN A C 1
ATOM 2040 O O . ASN A 1 276 ? 2.537 8.804 40.212 1.00 39.88 276 ASN A O 1
ATOM 2044 N N . ARG A 1 277 ? 3.248 7.759 38.352 1.00 41.19 277 ARG A N 1
ATOM 2045 C CA . ARG A 1 277 ? 3.094 6.403 38.882 1.00 41.19 277 ARG A CA 1
ATOM 2046 C C . ARG A 1 277 ? 4.480 5.783 39.008 1.00 41.19 277 ARG A C 1
ATOM 2048 O O . ARG A 1 277 ? 5.098 5.410 38.019 1.00 41.19 277 ARG A O 1
ATOM 2055 N N . ALA A 1 278 ? 4.955 5.747 40.248 1.00 40.88 278 ALA A N 1
ATOM 2056 C CA . ALA A 1 278 ? 6.172 5.075 40.663 1.00 40.88 278 ALA A CA 1
ATOM 2057 C C . ALA A 1 278 ? 6.140 3.593 40.255 1.00 40.88 278 ALA A C 1
ATOM 2059 O O . ALA A 1 278 ? 5.215 2.862 40.616 1.00 40.88 278 ALA A O 1
ATOM 2060 N N . VAL A 1 279 ? 7.163 3.157 39.522 1.00 58.00 279 VAL A N 1
ATOM 2061 C CA . VAL A 1 279 ? 7.502 1.740 39.379 1.00 58.00 279 VAL A CA 1
ATOM 2062 C C . VAL A 1 279 ? 8.377 1.390 40.576 1.00 58.00 279 VAL A C 1
ATOM 2064 O O . VAL A 1 279 ? 9.557 1.728 40.626 1.00 58.00 279 VAL A O 1
ATOM 2067 N N . HIS A 1 280 ? 7.769 0.762 41.579 1.00 50.66 280 HIS A N 1
ATOM 2068 C CA . HIS A 1 280 ? 8.502 0.055 42.618 1.00 50.66 280 HIS A CA 1
ATOM 2069 C C . HIS A 1 280 ? 9.141 -1.193 41.998 1.00 50.66 280 HIS A C 1
ATOM 2071 O O . HIS A 1 280 ? 8.434 -2.114 41.595 1.00 50.66 280 HIS A O 1
ATOM 2077 N N . HIS A 1 281 ? 10.470 -1.225 41.946 1.00 48.31 281 HIS A N 1
ATOM 2078 C CA . HIS A 1 281 ? 11.237 -2.463 41.855 1.00 48.31 281 HIS A CA 1
ATOM 2079 C C . HIS A 1 281 ? 11.318 -3.088 43.256 1.00 48.31 281 HIS A C 1
ATOM 2081 O O . HIS A 1 281 ? 11.889 -2.456 44.147 1.00 48.31 281 HIS A O 1
ATOM 2087 N N . PRO A 1 282 ? 10.796 -4.303 43.494 1.00 63.22 282 PRO A N 1
ATOM 2088 C CA . PRO A 1 282 ? 11.260 -5.103 44.612 1.00 63.22 282 PRO A CA 1
ATOM 2089 C C . PRO A 1 282 ? 12.587 -5.758 44.218 1.00 63.22 282 PRO A C 1
ATOM 2091 O O . PRO A 1 282 ? 12.652 -6.567 43.293 1.00 63.22 282 PRO A O 1
ATOM 2094 N N . GLY A 1 283 ? 13.646 -5.365 44.924 1.00 56.16 283 GLY A N 1
ATOM 2095 C CA . GLY A 1 283 ? 14.868 -6.149 45.009 1.00 56.16 283 GLY A CA 1
ATOM 2096 C C . GLY A 1 283 ? 14.576 -7.495 45.670 1.00 56.16 283 GLY A C 1
ATOM 2097 O O . GLY A 1 283 ? 13.801 -7.577 46.623 1.00 56.16 283 GLY A O 1
ATOM 2098 N N . GLY A 1 284 ? 15.196 -8.538 45.135 1.00 57.34 284 GLY A N 1
ATOM 2099 C CA . GLY A 1 284 ? 15.216 -9.876 45.701 1.00 57.34 284 GLY A CA 1
ATOM 2100 C C . GLY A 1 284 ? 16.600 -10.461 45.482 1.00 57.34 284 GLY A C 1
ATOM 2101 O O . GLY A 1 284 ? 16.840 -11.116 44.475 1.00 57.34 284 GLY A O 1
ATOM 2102 N N . GLU A 1 285 ? 17.506 -10.147 46.404 1.00 60.34 285 GLU A N 1
ATOM 2103 C CA . GLU A 1 285 ? 18.720 -10.915 46.660 1.00 60.34 285 GLU A CA 1
ATOM 2104 C C . GLU A 1 285 ? 18.348 -12.105 47.551 1.00 60.34 285 GLU A C 1
ATOM 2106 O O . GLU A 1 285 ? 17.722 -11.912 48.597 1.00 60.34 285 GLU A O 1
ATOM 2111 N N . SER A 1 286 ? 18.724 -13.316 47.139 1.00 65.50 286 SER A N 1
ATOM 2112 C CA . SER A 1 286 ? 19.136 -14.459 47.975 1.00 65.50 286 SER A CA 1
ATOM 2113 C C . SER A 1 286 ? 19.721 -15.536 47.070 1.00 65.50 286 SER A C 1
ATOM 2115 O O . SER A 1 286 ? 19.016 -15.924 46.112 1.00 65.50 286 SER A O 1
#

Foldseek 3Di:
DVQVVCVVVVHPRPCVVVVVVVVVVVLLLVLQQLLLVQQCVVQNFHWDFLVVLLVVLVVCVVVDPDDPCGNVNSLVSLFPDPDDDSVRSVVSLVVQAPPDHPQKGKDFPAADPPRGTIIGIDGNCVVVVPVVVVVPPPPPDDDDDDDDDDDDDDDDDDDDDDDDDDDDDDDDDDDDDDDDDDDDDDPDPPPDDAQDPPPSDQWWKAAPVGDTHHCVVDPDDDPRIDGDRDDPPDPPPDPDDDDDDDDDDDDDDDDDDDDDDDDDDDDDDDDDDDDDDDDDDDDDDD

pLDDT: mean 70.58, std 20.79, range [34.38, 98.38]

Secondary structure (DSSP, 8-state):
-HHHHHHHTTPPPTTHHHHHHHHHHHHHHHHHHHHHHHHHHHHTT--EEHHHHHHHHHHHHHH--S-S--HHHHHHHHSSSSS--HHHHHHHHHHHTT-EETTEEEEEEEE-GGGPEEEEEEE-GGGGGGTHHHHTT-SS------------------PPPPPP-PPP--------PPPP---PPPPPS-S--PPPTTT----EEEETTS-EEETTTS---SSSEEEEPPPPPPP---------------------------------------------------

Radius of gyration: 34.63 Å; chains: 1; bounding box: 58×106×97 Å

Sequence (286 aa):
MVRGACVWAQVGDPLAGAERIRREDDSDAAALRAALGAWSEAFGKTPKTVAEVVSEALARAESDRSRDPSLRDALLGLTVRDKLDTRTVGYALRRVRGRIACGLRFEVAGTRHAGATTWAVVGTAEEMVGMEDMITTNAGANGGADETTEVGTAGNMYSMPTIPSHESVDRLDCTTTTPATSAEPRPEASALVSPCPNCRGTRFWRRLESAWLCRTCHPAPSEDVIAESWPPAGPKDAPDSPNGSGVGREPERAVGATVAAPGDAERTGPLRQYLNRAVHHPGGES